Protein 2F1N (pdb70)

Organism: Escherichia coli (NCBI:txid562)

Nearest PDB structures (foldseek):
  2f1n-assembly1_A  TM=1.004E+00  e=2.701E-59  Escherichia coli
  2f2f-assembly2_E  TM=9.296E-01  e=7.571E-32  Aggregatibacter actinomycetemcomitans
  1sr4-assembly1_B  TM=9.151E-01  e=5.256E-32  [Haemophilus] ducreyi
  6vx4-assembly1_F  TM=8.629E-01  e=9.099E-25  Salmonella enterica subsp. enterica serovar Typhi str. CT18
  5wn5-assembly2_A  TM=5.291E-01  e=5.812E-07  Homo sapiens

CATH classification: 3.60.10.10

InterPro domains:
  IPR003539 Cytolethal distending toxin B [NF011787] (2-268)
  IPR003539 Cytolethal distending toxin B [PIRSF018539] (1-268)
  IPR003539 Cytolethal distending toxin B [PR01388] (20-41)
  IPR003539 Cytolethal distending toxin B [PR01388] (61-81)
  IPR003539 Cytolethal distending toxin B [PR01388] (95-113)
  IPR003539 Cytolethal distending toxin B [PR01388] (138-157)
  IPR003539 Cytolethal distending toxin B [PR01388] (186-201)
  IPR003539 Cytolethal distending toxin B [PR01388] (248-264)
  IPR003539 Cytolethal distending toxin B [cd09081] (25-268)
  IPR005135 Endonuclease/exonuclease/phosphatase [PF03372] (26-261)
  IPR036691 Endonuclease/exonuclease/phosphatase superfamily [G3DSA:3.60.10.10] (10-269)
  IPR036691 Endonuclease/exonuclease/phosphatase superfamily [SSF56219] (21-265)

Foldseek 3Di:
DQPPQVFKEWEWAQQEWQPDCQCCALPVVLVCQADDNHGFKYKYWLRHHHHPQWAFPPDDADEPPWDWTKTKAANPPPGPLGIKIKIWTQRDPPGSRTIIIMIGSDDFPHWDWADAPDVVAGIWTWGHDPLEIEIEGEWDQDPPTCLQVNLVRVLVVQCPDPDPSSQFRKYKYWYFSNAAPVVSLVPHDPLSNVFKDWAFAPWDFFPVGGGGTGMIIGHNPDHDDHQKHKYFDCPVHDDDRPDRGTMMMMHHD

Structure (mmCIF, N/CA/C/O backbone):
data_2F1N
#
_entry.id   2F1N
#
_cell.length_a   39.884
_cell.length_b   47.539
_cell.length_c   114.888
_cell.angle_alpha   90.00
_cell.angle_beta   90.00
_cell.angle_gamma   90.00
#
_symmetry.space_group_name_H-M   'P 21 21 21'
#
loop_
_entity.id
_entity.type
_entity.pdbx_description
1 polymer 'Cytolethal distending toxin subunit B'
2 water water
#
loop_
_atom_site.group_PDB
_atom_site.id
_atom_site.type_symbol
_atom_site.label_atom_id
_atom_site.label_alt_id
_atom_site.label_comp_id
_atom_site.label_asym_id
_atom_site.label_entity_id
_atom_site.label_seq_id
_atom_site.pdbx_PDB_ins_code
_atom_site.Cartn_x
_atom_site.Cartn_y
_atom_site.Cartn_z
_atom_site.occupancy
_atom_site.B_iso_or_equiv
_atom_site.auth_seq_id
_atom_site.auth_comp_id
_atom_site.auth_asym_id
_atom_site.auth_atom_id
_atom_site.pdbx_PDB_model_num
ATOM 1 N N . GLY A 1 10 ? 9.445 30.303 17.755 1.00 55.00 -1 GLY A N 1
ATOM 2 C CA . GLY A 1 10 ? 10.589 29.933 16.866 1.00 55.25 -1 GLY A CA 1
ATOM 3 C C . GLY A 1 10 ? 11.811 29.438 17.625 1.00 55.29 -1 GLY A C 1
ATOM 4 O O . GLY A 1 10 ? 11.874 29.563 18.864 1.00 55.49 -1 GLY A O 1
ATOM 5 N N . THR A 1 11 ? 12.766 28.868 16.873 1.00 54.80 0 THR A N 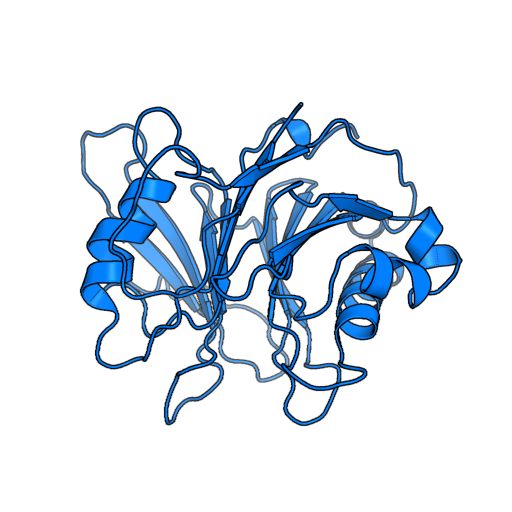1
ATOM 6 C CA . THR A 1 11 ? 14.057 28.376 17.387 1.00 54.05 0 THR A CA 1
ATOM 7 C C . THR A 1 11 ? 13.834 27.395 18.547 1.00 53.03 0 THR A C 1
ATOM 8 O O . THR A 1 11 ? 14.119 27.703 19.715 1.00 53.87 0 THR A O 1
ATOM 12 N N . ASP A 1 12 ? 13.313 26.217 18.222 1.00 50.98 1 ASP A N 1
ATOM 13 C CA . ASP A 1 12 ? 12.675 25.374 19.232 1.00 48.46 1 ASP A CA 1
ATOM 14 C C . ASP A 1 12 ? 13.420 24.084 19.558 1.00 46.09 1 ASP A C 1
ATOM 15 O O . ASP A 1 12 ? 13.820 23.833 20.704 1.00 45.03 1 ASP A O 1
ATOM 20 N N . LEU A 1 13 ? 13.572 23.267 18.520 1.00 43.59 2 LEU A N 1
ATOM 21 C CA . LEU A 1 13 ? 13.989 21.887 18.666 1.00 41.02 2 LEU A CA 1
ATOM 22 C C . LEU A 1 13 ? 15.328 21.744 19.415 1.00 39.90 2 LEU A C 1
ATOM 23 O O . LEU A 1 13 ? 15.556 20.753 20.126 1.00 38.81 2 LEU A O 1
ATOM 28 N N . THR A 1 14 ? 16.174 22.774 19.336 1.00 38.52 3 THR A N 1
ATOM 29 C CA . THR A 1 14 ? 17.493 22.725 19.978 1.00 37.47 3 THR A CA 1
ATOM 30 C C . THR A 1 14 ? 17.507 22.680 21.507 1.00 36.48 3 THR A C 1
ATOM 31 O O . THR A 1 14 ? 18.561 22.496 22.092 1.00 36.54 3 THR A O 1
ATOM 35 N N . ASP A 1 15 ? 16.355 22.851 22.150 1.00 35.64 4 ASP A N 1
ATOM 36 C CA . ASP A 1 15 ? 16.275 22.767 23.610 1.00 34.42 4 ASP A CA 1
ATOM 37 C C . ASP A 1 15 ? 16.255 21.295 24.059 1.00 33.09 4 ASP A C 1
ATOM 38 O O . ASP A 1 15 ? 16.566 20.991 25.222 1.00 32.67 4 ASP A O 1
ATOM 43 N N . PHE A 1 16 ? 15.871 20.412 23.130 1.00 30.65 5 PHE A N 1
ATOM 44 C CA . PHE A 1 16 ? 15.652 18.981 23.411 1.00 27.95 5 PHE A CA 1
ATOM 45 C C . PHE A 1 16 ? 16.823 18.085 22.959 1.00 26.01 5 PHE A C 1
ATOM 46 O O . PHE A 1 16 ? 17.397 18.318 21.894 1.00 25.85 5 PHE A O 1
ATOM 54 N N . ARG A 1 17 ? 17.143 17.052 23.751 1.00 22.31 6 ARG A N 1
ATOM 55 C CA . ARG A 1 17 ? 17.935 15.906 23.268 1.00 19.17 6 ARG A CA 1
ATOM 56 C C . ARG A 1 17 ? 16.902 14.825 22.984 1.00 16.29 6 ARG A C 1
ATOM 57 O O . ARG A 1 17 ? 16.110 14.496 23.856 1.00 13.96 6 ARG A O 1
ATOM 65 N N . VAL A 1 18 ? 16.882 14.323 21.751 1.00 13.57 7 VAL A N 1
ATOM 66 C CA . VAL A 1 18 ? 15.920 13.285 21.400 1.00 13.64 7 VAL A CA 1
ATOM 67 C C . VAL A 1 18 ? 16.686 12.117 20.783 1.00 13.58 7 VAL A C 1
ATOM 68 O O . VAL A 1 18 ? 17.888 12.206 20.492 1.00 13.77 7 VAL A O 1
ATOM 72 N N . ALA A 1 19 ? 16.008 10.992 20.612 1.00 13.12 8 ALA A N 1
ATOM 73 C CA . ALA A 1 19 ? 16.657 9.835 19.968 1.00 11.63 8 ALA A CA 1
ATOM 74 C C . ALA A 1 19 ? 15.622 8.883 19.402 1.00 11.17 8 ALA A C 1
ATOM 75 O O . ALA A 1 19 ? 14.423 9.023 19.637 1.00 11.22 8 ALA A O 1
ATOM 77 N N . THR A 1 20 ? 16.084 7.946 18.578 1.00 11.95 9 THR A N 1
ATOM 78 C CA . THR A 1 20 ? 15.204 6.941 18.027 1.00 11.13 9 THR A CA 1
ATOM 79 C C . THR A 1 20 ? 15.911 5.578 18.111 1.00 11.12 9 THR A C 1
ATOM 80 O O . THR A 1 20 ? 17.148 5.511 17.947 1.00 11.87 9 THR A O 1
ATOM 84 N N . TRP A 1 21 ? 15.152 4.530 18.438 1.00 10.40 10 TRP A N 1
ATOM 85 C CA . TRP A 1 21 ? 15.716 3.199 18.468 1.00 10.35 10 TRP A CA 1
ATOM 86 C C . TRP A 1 21 ? 14.710 2.128 18.031 1.00 11.25 10 TRP A C 1
ATOM 87 O O . TRP A 1 21 ? 13.601 2.048 18.561 1.00 10.39 10 TRP A O 1
ATOM 98 N N . ASN A 1 22 ? 15.086 1.312 17.044 1.00 10.33 11 ASN A N 1
ATOM 99 C CA . ASN A 1 22 ? 14.275 0.164 16.699 1.00 11.61 11 ASN A CA 1
ATOM 100 C C . ASN A 1 22 ? 14.854 -0.979 17.533 1.00 12.06 11 ASN A C 1
ATOM 101 O O . ASN A 1 22 ? 15.996 -1.413 17.316 1.00 12.39 11 ASN A O 1
ATOM 106 N N . LEU A 1 23 ? 14.106 -1.410 18.532 1.00 12.57 12 LEU A N 1
ATOM 107 C CA . LEU A 1 23 ? 14.686 -2.351 19.472 1.00 14.16 12 LEU A CA 1
ATOM 108 C C . LEU A 1 23 ? 14.416 -3.796 19.093 1.00 13.74 12 LEU A C 1
ATOM 109 O O . LEU A 1 23 ? 14.882 -4.702 19.815 1.00 14.15 12 LEU A O 1
ATOM 114 N N . GLN A 1 24 ? 13.743 -4.009 17.957 1.00 14.00 13 GLN A N 1
ATOM 115 C CA . GLN A 1 24 ? 13.544 -5.355 17.404 1.00 14.59 13 GLN A CA 1
ATOM 116 C C . GLN A 1 24 ? 12.992 -6.277 18.478 1.00 16.43 13 GLN A C 1
ATOM 117 O O . GLN A 1 24 ? 13.505 -7.399 18.688 1.00 16.67 13 GLN A O 1
ATOM 123 N N . GLY A 1 25 ? 11.920 -5.795 19.119 1.00 15.42 14 GLY A N 1
ATOM 124 C CA . GLY A 1 25 ? 11.339 -6.428 20.273 1.00 18.73 14 GLY A CA 1
ATOM 125 C C . GLY A 1 25 ? 10.122 -7.213 19.828 1.00 20.37 14 GLY A C 1
ATOM 126 O O . GLY A 1 25 ? 9.585 -7.014 18.733 1.00 20.69 14 GLY A O 1
ATOM 127 N N . ALA A 1 26 ? 9.660 -8.063 20.737 1.00 21.63 15 ALA A N 1
ATOM 128 C CA . ALA A 1 26 ? 8.491 -8.898 20.516 1.00 22.76 15 ALA A CA 1
ATOM 129 C C . ALA A 1 26 ? 7.719 -8.786 21.809 1.00 23.29 15 ALA A C 1
ATOM 130 O O . ALA A 1 26 ? 8.333 -8.676 22.879 1.00 22.97 15 ALA A O 1
ATOM 132 N N . SER A 1 27 ? 6.396 -8.823 21.717 1.00 24.78 16 SER A N 1
ATOM 133 C CA . SER A 1 27 ? 5.553 -8.547 22.897 1.00 25.88 16 SER A CA 1
ATOM 134 C C . SER A 1 27 ? 5.821 -9.451 24.106 1.00 25.60 16 SER A C 1
ATOM 135 O O . SER A 1 27 ? 5.698 -9.032 25.244 1.00 25.31 16 SER A O 1
ATOM 138 N N . ALA A 1 28 ? 6.229 -10.690 23.866 1.00 24.38 17 ALA A N 1
ATOM 139 C CA . ALA A 1 28 ? 6.482 -11.601 24.968 1.00 25.17 17 ALA A CA 1
ATOM 140 C C . ALA A 1 28 ? 7.833 -11.481 25.700 1.00 25.09 17 ALA A C 1
ATOM 141 O O . ALA A 1 28 ? 8.006 -11.974 26.826 1.00 25.65 17 ALA A O 1
ATOM 143 N N . THR A 1 29 ? 8.790 -10.769 25.130 1.00 24.92 18 THR A N 1
ATOM 144 C CA . THR A 1 29 ? 10.126 -10.830 25.733 1.00 24.15 18 THR A CA 1
ATOM 145 C C . THR A 1 29 ? 10.913 -9.518 25.801 1.00 23.41 18 THR A C 1
ATOM 146 O O . THR A 1 29 ? 12.164 -9.538 25.809 1.00 22.95 18 THR A O 1
ATOM 150 N N . THR A 1 30 ? 10.207 -8.396 25.886 1.00 20.93 19 THR A N 1
ATOM 151 C CA . THR A 1 30 ? 10.896 -7.082 25.866 1.00 20.92 19 THR A CA 1
ATOM 152 C C . THR A 1 30 ? 11.274 -6.518 27.225 1.00 20.84 19 THR A C 1
ATOM 153 O O . THR A 1 30 ? 11.670 -5.350 27.268 1.00 18.51 19 THR A O 1
ATOM 157 N N . GLU A 1 31 ? 11.125 -7.272 28.331 1.00 20.59 20 GLU A N 1
ATOM 158 C CA . GLU A 1 31 ? 11.342 -6.667 29.642 1.00 21.72 20 GLU A CA 1
ATOM 159 C C . GLU A 1 31 ? 12.746 -6.070 29.824 1.00 20.89 20 GLU A C 1
ATOM 160 O O . GLU A 1 31 ? 12.872 -4.951 30.341 1.00 20.80 20 GLU A O 1
ATOM 166 N N . SER A 1 32 ? 13.790 -6.783 29.405 1.00 19.89 21 SER A N 1
ATOM 167 C CA . SER A 1 32 ? 15.150 -6.249 29.561 1.00 19.49 21 SER A CA 1
ATOM 168 C C . SER A 1 32 ? 15.413 -5.053 28.676 1.00 17.09 21 SER A C 1
ATOM 169 O O . SER A 1 32 ? 16.000 -4.078 29.116 1.00 16.73 21 SER A O 1
ATOM 172 N N . LYS A 1 33 ? 14.973 -5.131 27.425 1.00 17.42 22 LYS A N 1
ATOM 173 C CA . LYS A 1 33 ? 15.180 -4.020 26.519 1.00 15.60 22 LYS A CA 1
ATOM 174 C C . LYS A 1 33 ? 14.525 -2.762 27.058 1.00 15.66 22 LYS A C 1
ATOM 175 O O . LYS A 1 33 ? 15.107 -1.687 26.908 1.00 14.91 22 LYS A O 1
ATOM 181 N N . TRP A 1 34 ? 13.347 -2.887 27.682 1.00 13.85 23 TRP A N 1
ATOM 182 C CA . TRP A 1 34 ? 12.760 -1.712 28.348 1.00 14.38 23 TRP A CA 1
ATOM 183 C C . TRP A 1 34 ? 13.405 -1.382 29.690 1.00 14.12 23 TRP A C 1
ATOM 184 O O . TRP A 1 34 ? 13.883 -0.275 29.874 1.00 13.28 23 TRP A O 1
ATOM 195 N N . ASN A 1 35 ? 13.441 -2.359 30.623 1.00 14.67 24 ASN A N 1
ATOM 196 C CA . ASN A 1 35 ? 13.855 -2.046 32.014 1.00 16.93 24 ASN A CA 1
ATOM 197 C C . ASN A 1 35 ? 15.322 -1.715 32.155 1.00 17.18 24 ASN A C 1
ATOM 198 O O . ASN A 1 35 ? 15.690 -0.958 33.060 1.00 17.57 24 ASN A O 1
ATOM 203 N N . ILE A 1 36 ? 16.138 -2.251 31.244 1.00 16.32 25 ILE A N 1
ATOM 204 C CA . ILE A 1 36 ? 17.557 -1.880 31.203 1.00 18.11 25 ILE A CA 1
ATOM 205 C C . ILE A 1 36 ? 17.911 -0.871 30.119 1.00 16.46 25 ILE A C 1
ATOM 206 O O . ILE A 1 36 ? 18.333 0.232 30.436 1.00 16.98 25 ILE A O 1
ATOM 211 N N . ASN A 1 37 ? 17.710 -1.221 28.852 1.00 15.41 26 ASN A N 1
ATOM 212 C CA . ASN A 1 37 ? 18.253 -0.417 27.750 1.00 15.52 26 ASN A CA 1
ATOM 213 C C . ASN A 1 37 ? 17.494 0.876 27.503 1.00 14.70 26 ASN A C 1
ATOM 214 O O . ASN A 1 37 ? 18.096 1.930 27.441 1.00 15.55 26 ASN A O 1
ATOM 219 N N . VAL A 1 38 ? 16.169 0.822 27.397 1.00 12.38 27 VAL A N 1
ATOM 220 C CA . VAL A 1 38 ? 15.439 2.100 27.292 1.00 11.58 27 VAL A CA 1
ATOM 221 C C . VAL A 1 38 ? 15.616 2.981 28.535 1.00 12.69 27 VAL A C 1
ATOM 222 O O . VAL A 1 38 ? 15.799 4.206 28.412 1.00 12.00 27 VAL A O 1
ATOM 226 N N . ARG A 1 39 ? 15.590 2.364 29.708 1.00 12.79 28 ARG A N 1
ATOM 227 C CA . ARG A 1 39 ? 15.799 3.094 30.955 1.00 14.83 28 ARG A CA 1
ATOM 228 C C . ARG A 1 39 ? 17.107 3.895 30.953 1.00 15.33 28 ARG A C 1
ATOM 229 O O . ARG A 1 39 ? 17.130 5.057 31.351 1.00 15.93 28 ARG A O 1
ATOM 237 N N . GLN A 1 40 ? 18.181 3.259 30.491 1.00 16.24 29 GLN A N 1
ATOM 238 C CA . GLN A 1 40 ? 19.475 3.941 30.381 1.00 18.21 29 GLN A CA 1
ATOM 239 C C . GLN A 1 40 ? 19.476 5.121 29.420 1.00 17.83 29 GLN A C 1
ATOM 240 O O . GLN A 1 40 ? 20.101 6.147 29.712 1.00 17.73 29 GLN A O 1
ATOM 246 N N . LEU A 1 41 ? 18.768 5.002 28.293 1.00 16.07 30 LEU A N 1
ATOM 247 C CA . LEU A 1 41 ? 18.658 6.124 27.366 1.00 15.92 30 LEU A CA 1
ATOM 248 C C . LEU A 1 41 ? 17.939 7.359 27.911 1.00 16.52 30 LEU A C 1
ATOM 249 O O . LEU A 1 41 ? 18.330 8.495 27.554 1.00 15.87 30 LEU A O 1
ATOM 254 N N . ILE A 1 42 ? 16.915 7.131 28.754 1.00 15.56 31 ILE A N 1
ATOM 255 C CA . ILE A 1 42 ? 16.051 8.202 29.281 1.00 16.18 31 ILE A CA 1
ATOM 256 C C . ILE A 1 42 ? 16.329 8.682 30.718 1.00 17.00 31 ILE A C 1
ATOM 257 O O . ILE A 1 42 ? 15.562 9.502 31.275 1.00 16.80 31 ILE A O 1
ATOM 262 N N . SER A 1 43 ? 17.419 8.204 31.289 1.00 18.09 32 SER A N 1
ATOM 263 C CA . SER A 1 43 ? 17.765 8.614 32.656 1.00 20.09 32 SER A CA 1
ATOM 264 C C . SER A 1 43 ? 19.274 8.778 32.778 1.00 21.13 32 SER A C 1
ATOM 265 O O . SER A 1 43 ? 20.000 8.475 31.833 1.00 20.81 32 SER A O 1
ATOM 268 N N . GLY A 1 44 ? 19.749 9.276 33.920 1.00 22.05 33 GLY A N 1
ATOM 269 C CA . GLY A 1 44 ? 21.183 9.558 34.052 1.00 23.62 33 GLY A CA 1
ATOM 270 C C . GLY A 1 44 ? 21.650 10.910 33.546 1.00 23.71 33 GLY A C 1
ATOM 271 O O . GLY A 1 44 ? 20.857 11.735 33.134 1.00 23.73 33 GLY A O 1
ATOM 272 N N . GLU A 1 45 ? 22.969 11.136 33.576 1.00 23.53 34 GLU A N 1
ATOM 273 C CA . GLU A 1 45 ? 23.552 12.448 33.250 1.00 24.36 34 GLU A CA 1
ATOM 274 C C . GLU A 1 45 ? 23.336 12.998 31.842 1.00 23.70 34 GLU A C 1
ATOM 275 O O . GLU A 1 45 ? 23.336 14.253 31.639 1.00 24.80 34 GLU A O 1
ATOM 281 N N . ASN A 1 46 ? 23.176 12.091 30.877 1.00 22.81 35 ASN A N 1
ATOM 282 C CA . ASN A 1 46 ? 22.953 12.465 29.477 1.00 21.67 35 ASN A CA 1
ATOM 283 C C . ASN A 1 46 ? 21.640 11.899 28.935 1.00 21.11 35 ASN A C 1
ATOM 284 O O . ASN A 1 46 ? 21.567 11.486 27.756 1.00 21.12 35 ASN A O 1
ATOM 289 N N . ALA A 1 47 ? 20.607 11.936 29.771 1.00 20.61 36 ALA A N 1
ATOM 290 C CA . ALA A 1 47 ? 19.281 11.400 29.426 1.00 20.73 36 ALA A CA 1
ATOM 291 C C . ALA A 1 47 ? 18.701 12.106 28.238 1.00 20.65 36 ALA A C 1
ATOM 292 O O . ALA A 1 47 ? 18.789 13.335 28.142 1.00 20.75 36 ALA A O 1
ATOM 294 N N . VAL A 1 48 ? 18.083 11.355 27.333 1.00 18.86 37 VAL A N 1
ATOM 295 C CA . VAL A 1 48 ? 17.289 12.055 26.314 1.00 17.50 37 VAL A CA 1
ATOM 296 C C . VAL A 1 48 ? 15.904 12.418 26.856 1.00 17.49 37 VAL A C 1
ATOM 297 O O . VAL A 1 48 ? 15.397 11.718 27.724 1.00 17.15 37 VAL A O 1
ATOM 301 N N . ASP A 1 49 ? 15.340 13.518 26.349 1.00 14.54 38 ASP A N 1
ATOM 302 C CA . ASP A 1 49 ? 13.999 14.005 26.723 1.00 15.23 38 ASP A CA 1
ATOM 303 C C . ASP A 1 49 ? 12.890 13.214 26.028 1.00 14.81 38 ASP A C 1
ATOM 304 O O . ASP A 1 49 ? 11.847 12.951 26.633 1.00 14.95 38 ASP A O 1
ATOM 309 N N . ILE A 1 50 ? 13.121 12.861 24.763 1.00 12.76 39 ILE A N 1
ATOM 310 C CA . ILE A 1 50 ? 12.115 12.133 23.989 1.00 13.46 39 ILE A CA 1
ATOM 311 C C . ILE A 1 50 ? 12.834 10.992 23.295 1.00 12.16 39 ILE A C 1
ATOM 312 O O . ILE A 1 50 ? 13.867 11.199 22.663 1.00 12.54 39 ILE A O 1
ATOM 317 N N . LEU A 1 51 ? 12.313 9.778 23.460 1.00 10.28 40 LEU A N 1
ATOM 318 C CA . LEU A 1 51 ? 12.785 8.640 22.705 1.00 10.94 40 LEU A CA 1
ATOM 319 C C . LEU A 1 51 ? 11.637 8.058 21.836 1.00 10.14 40 LEU A C 1
ATOM 320 O O . LEU A 1 51 ? 10.571 7.678 22.348 1.00 9.79 40 LEU A O 1
ATOM 325 N N . ALA A 1 52 ? 11.912 7.928 20.528 1.00 10.92 41 ALA A N 1
ATOM 326 C CA . ALA A 1 52 ? 11.002 7.262 19.621 1.00 9.88 41 ALA A CA 1
ATOM 327 C C . ALA A 1 52 ? 11.458 5.813 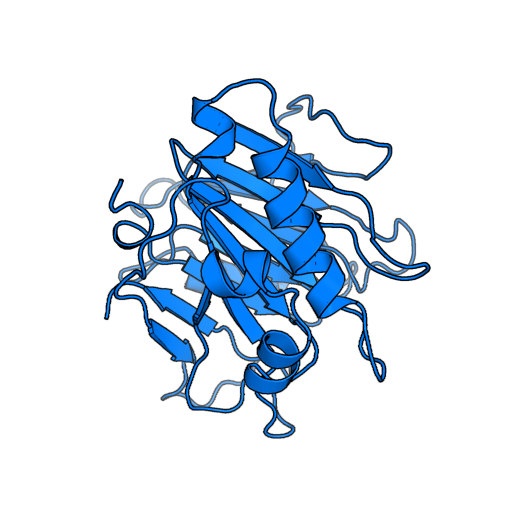19.529 1.00 9.96 41 ALA A C 1
ATOM 328 O O . ALA A 1 52 ? 12.657 5.527 19.358 1.00 11.20 41 ALA A O 1
ATOM 330 N N . VAL A 1 53 ? 10.503 4.915 19.622 1.00 9.24 42 VAL A N 1
ATOM 331 C CA . VAL A 1 53 ? 10.811 3.464 19.596 1.00 9.86 42 VAL A CA 1
ATOM 332 C C . VAL A 1 53 ? 10.012 2.769 18.485 1.00 10.07 42 VAL A C 1
ATOM 333 O O . VAL A 1 53 ? 8.789 3.057 18.288 1.00 11.28 42 VAL A O 1
ATOM 337 N N . GLN A 1 54 ? 10.694 1.849 17.761 1.00 8.83 43 GLN A N 1
ATOM 338 C CA . GLN A 1 54 ? 10.026 0.977 16.786 1.00 8.40 43 GLN A CA 1
ATOM 339 C C . GLN A 1 54 ? 10.253 -0.508 17.179 1.00 8.80 43 GLN A C 1
ATOM 340 O O . GLN A 1 54 ? 11.154 -0.786 17.970 1.00 10.53 43 GLN A O 1
ATOM 346 N N . GLU A 1 55 ? 9.394 -1.393 16.671 1.00 10.09 44 GLU A N 1
ATOM 347 C CA . GLU A 1 55 ? 9.362 -2.827 17.101 1.00 10.00 44 GLU A CA 1
ATOM 348 C C . GLU A 1 55 ? 9.425 -2.876 18.629 1.00 11.98 44 GLU A C 1
ATOM 349 O O . GLU A 1 55 ? 10.260 -3.576 19.226 1.00 13.07 44 GLU A O 1
ATOM 355 N N . ALA A 1 56 ? 8.493 -2.156 19.260 1.00 11.74 45 ALA A N 1
ATOM 356 C CA . ALA A 1 56 ? 8.619 -1.838 20.685 1.00 11.93 45 ALA A CA 1
ATOM 357 C C . ALA A 1 56 ? 8.218 -3.003 21.610 1.00 12.69 45 ALA A C 1
ATOM 358 O O . ALA A 1 56 ? 8.480 -2.948 22.821 1.00 12.48 45 ALA A O 1
ATOM 360 N N . GLY A 1 57 ? 7.626 -4.070 21.066 1.00 12.41 46 GLY A N 1
ATOM 361 C CA . GLY A 1 57 ? 7.235 -5.150 21.980 1.00 13.88 46 GLY A CA 1
ATOM 362 C C . GLY A 1 57 ? 6.056 -4.717 22.860 1.00 13.15 46 GLY A C 1
ATOM 363 O O . GLY A 1 57 ? 5.038 -4.250 22.363 1.00 14.99 46 GLY A O 1
ATOM 364 N N . SER A 1 58 ? 6.213 -4.900 24.150 1.00 14.31 47 SER A N 1
ATOM 365 C CA . SER A 1 58 ? 5.212 -4.579 25.149 1.00 15.40 47 SER A CA 1
ATOM 366 C C . SER A 1 58 ? 5.900 -3.565 26.063 1.00 16.02 47 SER A C 1
ATOM 367 O O . SER A 1 58 ? 7.122 -3.624 26.250 1.00 16.63 47 SER A O 1
ATOM 370 N N . PRO A 1 59 ? 5.147 -2.636 26.637 1.00 17.36 48 PRO A N 1
ATOM 371 C CA . PRO A 1 59 ? 5.756 -1.666 27.564 1.00 17.85 48 PRO A CA 1
ATOM 372 C C . PRO A 1 59 ? 6.226 -2.361 28.860 1.00 17.00 48 PRO A C 1
ATOM 373 O O . PRO A 1 59 ? 5.846 -3.538 29.091 1.00 18.26 48 PRO A O 1
ATOM 377 N N . PRO A 1 60 ? 7.003 -1.661 29.681 1.00 16.30 49 PRO A N 1
ATOM 378 C CA . PRO A 1 60 ? 7.498 -2.205 30.945 1.00 16.13 49 PRO A CA 1
ATOM 379 C C . PRO A 1 60 ? 6.293 -2.663 31.766 1.00 15.73 49 PRO A C 1
ATOM 380 O O . PRO A 1 60 ? 5.270 -1.973 31.793 1.00 15.36 49 PRO A O 1
ATOM 384 N N . SER A 1 61 ? 6.421 -3.831 32.412 1.00 16.78 50 SER A N 1
ATOM 385 C CA . SER A 1 61 ? 5.348 -4.363 33.242 1.00 17.55 50 SER A CA 1
ATOM 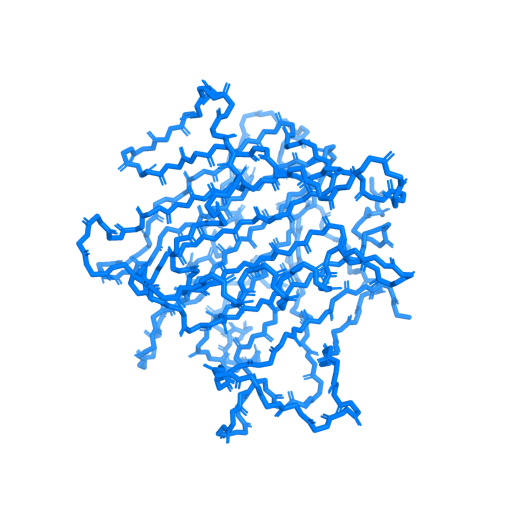386 C C . SER A 1 61 ? 4.931 -3.461 34.385 1.00 17.17 50 SER A C 1
ATOM 387 O O . SER A 1 61 ? 3.800 -3.567 34.851 1.00 16.82 50 SER A O 1
ATOM 390 N N . THR A 1 62 ? 5.807 -2.568 34.825 1.00 16.08 51 THR A N 1
ATOM 391 C CA . THR A 1 62 ? 5.396 -1.659 35.911 1.00 16.64 51 THR A CA 1
ATOM 392 C C . THR A 1 62 ? 4.829 -0.319 35.439 1.00 15.12 51 THR A C 1
ATOM 393 O O . THR A 1 62 ? 4.436 0.477 36.269 1.00 15.02 51 THR A O 1
ATOM 397 N N . ALA A 1 63 ? 4.797 -0.062 34.137 1.00 14.07 52 ALA A N 1
ATOM 398 C CA . ALA A 1 63 ? 4.198 1.183 33.642 1.00 12.98 52 ALA A CA 1
ATOM 399 C C . ALA A 1 63 ? 2.688 1.052 33.612 1.00 13.54 52 ALA A C 1
ATOM 400 O O . ALA A 1 63 ? 2.148 -0.019 33.237 1.00 14.03 52 ALA A O 1
ATOM 402 N N . VAL A 1 64 ? 1.985 2.093 34.061 1.00 11.94 53 VAL A N 1
ATOM 403 C CA . VAL A 1 64 ? 0.536 1.970 34.330 1.00 12.34 53 VAL A CA 1
ATOM 404 C C . VAL A 1 64 ? -0.269 2.959 33.501 1.00 11.88 53 VAL A C 1
ATOM 405 O O . VAL A 1 64 ? 0.012 4.149 33.541 1.00 12.27 53 VAL A O 1
ATOM 409 N N . ASP A 1 65 ? -1.274 2.482 32.754 1.00 11.95 54 ASP A N 1
ATOM 410 C CA . ASP A 1 65 ? -2.158 3.356 31.955 1.00 13.48 54 ASP A CA 1
ATOM 411 C C . ASP A 1 65 ? -2.772 4.434 32.840 1.00 14.23 54 ASP A C 1
ATOM 412 O O . ASP A 1 65 ? -3.303 4.133 33.920 1.00 14.33 54 ASP A O 1
ATOM 417 N N . THR A 1 66 ? -2.752 5.677 32.374 1.00 12.43 55 THR A N 1
ATOM 418 C CA . THR A 1 66 ? -3.343 6.760 33.147 1.00 13.11 55 THR A CA 1
ATOM 419 C C . THR A 1 66 ? -4.841 6.873 32.948 1.00 14.48 55 THR A C 1
ATOM 420 O O . THR A 1 66 ? -5.498 7.584 33.721 1.00 16.66 55 THR A O 1
ATOM 424 N N . GLY A 1 67 ? -5.344 6.266 31.879 1.00 15.17 56 GLY A N 1
ATOM 425 C CA . GLY A 1 67 ? -6.747 6.323 31.486 1.00 15.81 56 GLY A CA 1
ATOM 426 C C . GLY A 1 67 ? -7.013 7.551 30.608 1.00 15.70 56 GLY A C 1
ATOM 427 O O . GLY A 1 67 ? -8.172 7.827 30.267 1.00 14.93 56 GLY A O 1
ATOM 428 N N . ARG A 1 68 ? -5.951 8.244 30.187 1.00 14.78 57 ARG A N 1
ATOM 429 C CA . ARG A 1 68 ? -6.140 9.427 29.325 1.00 15.19 57 ARG A CA 1
ATOM 430 C C . ARG A 1 68 ? -6.953 9.057 28.068 1.00 16.58 57 ARG A C 1
ATOM 431 O O . ARG A 1 68 ? -6.702 8.005 27.404 1.00 15.94 57 ARG A O 1
ATOM 439 N N . VAL A 1 69 ? -7.945 9.895 27.746 1.00 16.96 58 VAL A N 1
ATOM 440 C CA . VAL A 1 69 ? -8.751 9.664 26.522 1.00 18.83 58 VAL A CA 1
ATOM 441 C C . VAL A 1 69 ? -8.067 10.306 25.317 1.00 18.07 58 VAL A C 1
ATOM 442 O O . VAL A 1 69 ? -7.862 11.526 25.275 1.00 19.90 58 VAL A O 1
ATOM 446 N N . ILE A 1 70 ? -7.644 9.485 24.369 1.00 17.81 59 ILE A N 1
ATOM 447 C CA . ILE A 1 70 ? -6.855 9.957 23.237 1.00 16.30 59 ILE A CA 1
ATOM 448 C C . ILE A 1 70 ? -7.642 9.758 21.953 1.00 16.40 59 ILE A C 1
ATOM 449 O O . ILE A 1 70 ? -7.963 8.595 21.583 1.00 14.20 59 ILE A O 1
ATOM 454 N N . PRO A 1 71 ? -7.947 10.842 21.243 1.00 16.14 60 PRO A N 1
ATOM 455 C CA . PRO A 1 71 ? -8.701 10.684 19.986 1.00 16.89 60 PRO A CA 1
ATOM 456 C C . PRO A 1 71 ? -7.851 9.913 18.995 1.00 17.26 60 PRO A C 1
ATOM 457 O O . PRO A 1 71 ? -6.635 10.140 18.891 1.00 16.10 60 PRO A O 1
ATOM 461 N N . SER A 1 72 ? -8.466 8.962 18.292 1.00 16.46 61 SER A N 1
ATOM 462 C CA . SER A 1 72 ? -7.722 8.113 17.381 1.00 16.95 61 SER A CA 1
ATOM 463 C C . SER A 1 72 ? -8.652 7.540 16.317 1.00 18.01 61 SER A C 1
ATOM 464 O O . SER A 1 72 ? -9.770 7.151 16.676 1.00 18.44 61 SER A O 1
ATOM 467 N N . PRO A 1 73 ? -8.198 7.460 15.059 1.00 18.52 62 PRO A N 1
ATOM 468 C CA . PRO A 1 73 ? -9.033 6.896 13.970 1.00 19.11 62 PRO A CA 1
ATOM 469 C C . PRO A 1 73 ? -8.948 5.372 13.977 1.00 19.40 62 PRO A C 1
ATOM 470 O O . PRO A 1 73 ? -8.479 4.751 13.011 1.00 19.87 62 PRO A O 1
ATOM 474 N N . GLY A 1 74 ? -9.362 4.773 15.097 1.00 19.54 63 GLY A N 1
ATOM 475 C CA . GLY A 1 74 ? -9.318 3.331 15.289 1.00 20.06 63 GLY A CA 1
ATOM 476 C C . GLY A 1 74 ? -7.904 2.754 15.403 1.00 21.51 63 GLY A C 1
ATOM 477 O O . GLY A 1 74 ? -7.702 1.562 15.156 1.00 22.28 63 GLY A O 1
ATOM 478 N N . ILE A 1 75 ? -6.931 3.563 15.822 1.00 19.60 64 ILE A N 1
ATOM 479 C CA . ILE A 1 75 ? -5.606 3.009 16.074 1.00 19.43 64 ILE A CA 1
ATOM 480 C C . ILE A 1 75 ? -5.303 2.965 17.570 1.00 18.59 64 ILE A C 1
ATOM 481 O O . ILE A 1 75 ? -5.352 4.027 18.202 1.00 16.93 64 ILE A O 1
ATOM 486 N N . PRO A 1 76 ? -5.009 1.777 18.113 1.00 18.40 65 PRO A N 1
ATOM 487 C CA . PRO A 1 76 ? -4.688 1.609 19.531 1.00 19.11 65 PRO A CA 1
ATOM 488 C C . PRO A 1 76 ? -3.579 2.542 19.979 1.00 17.66 65 PRO A C 1
ATOM 489 O O . PRO A 1 76 ? -2.504 2.556 19.380 1.00 18.08 65 PRO A O 1
ATOM 493 N N . VAL A 1 77 ? -3.852 3.334 21.007 1.00 15.75 66 VAL A N 1
ATOM 494 C CA . VAL A 1 77 ? -2.826 4.161 21.618 1.00 14.41 66 VAL A CA 1
ATOM 495 C C . VAL A 1 77 ? -3.168 4.388 23.098 1.00 12.83 66 VAL A C 1
ATOM 496 O O . VAL A 1 77 ? -4.315 4.661 23.439 1.00 12.84 66 VAL A O 1
ATOM 500 N N . ARG A 1 78 ? -2.165 4.276 23.973 1.00 11.26 67 ARG A N 1
ATOM 501 C CA . ARG A 1 78 ? -2.373 4.427 25.417 1.00 11.20 67 ARG A CA 1
ATOM 502 C C . ARG A 1 78 ? -1.282 5.282 25.993 1.00 11.22 67 ARG A C 1
ATOM 503 O O . ARG A 1 78 ? -0.128 5.169 25.591 1.00 11.74 67 ARG A O 1
ATOM 511 N N . GLU A 1 79 ? -1.626 6.114 26.982 1.00 10.37 68 GLU A N 1
ATOM 512 C CA . GLU A 1 79 ? -0.621 6.838 27.765 1.00 10.05 68 GLU A CA 1
ATOM 513 C C . GLU A 1 79 ? -0.377 6.065 29.043 1.00 10.14 68 GLU A C 1
ATOM 514 O O . GLU A 1 79 ? -1.331 5.741 29.749 1.00 9.91 68 GLU A O 1
ATOM 520 N N . LEU A 1 80 ? 0.902 5.788 29.342 1.00 9.96 69 LEU A N 1
ATOM 521 C CA . LEU A 1 80 ? 1.296 5.116 30.578 1.00 12.02 69 LEU A CA 1
ATOM 522 C C . LEU A 1 80 ? 2.268 5.969 31.389 1.00 11.94 69 LEU A C 1
ATOM 523 O O . LEU A 1 80 ? 3.075 6.703 30.812 1.00 13.31 69 LEU A O 1
ATOM 528 N N . ILE A 1 81 ? 2.179 5.905 32.722 1.00 11.76 70 ILE A N 1
ATOM 529 C CA . ILE A 1 81 ? 3.192 6.512 33.535 1.00 12.85 70 ILE A CA 1
ATOM 530 C C . ILE A 1 81 ? 4.129 5.434 34.034 1.00 13.12 70 ILE A C 1
ATOM 531 O O . ILE A 1 81 ? 3.695 4.368 34.496 1.00 13.10 70 ILE A O 1
ATOM 536 N N . TRP A 1 82 ? 5.423 5.734 33.955 1.00 11.02 71 TRP A N 1
ATOM 537 C CA . TRP A 1 82 ? 6.454 4.755 34.323 1.00 13.52 71 TRP A CA 1
ATOM 538 C C . TRP A 1 82 ? 7.296 5.387 35.405 1.00 13.78 71 TRP A C 1
ATOM 539 O O . TRP A 1 82 ? 8.068 6.341 35.177 1.00 12.65 71 TRP A O 1
ATOM 550 N N . ASN A 1 83 ? 7.126 4.857 36.628 1.00 15.37 72 ASN A N 1
ATOM 551 C CA . ASN A 1 83 ? 7.844 5.413 37.787 1.00 17.32 72 ASN A CA 1
ATOM 552 C C . ASN A 1 83 ? 9.231 4.809 37.804 1.00 18.51 72 ASN A C 1
ATOM 553 O O . ASN A 1 83 ? 9.355 3.591 37.807 1.00 18.67 72 ASN A O 1
ATOM 558 N N . LEU A 1 84 ? 10.271 5.639 37.782 1.00 18.97 73 LEU A N 1
ATOM 559 C CA . LEU A 1 84 ? 11.635 5.133 37.578 1.00 23.02 73 LEU A CA 1
ATOM 560 C C . LEU A 1 84 ? 12.437 5.096 38.876 1.00 27.01 73 LEU A C 1
ATOM 561 O O . LEU A 1 84 ? 13.454 4.403 38.962 1.00 27.40 73 LEU A O 1
ATOM 566 N N . SER A 1 85 ? 12.004 5.884 39.859 1.00 30.99 74 SER A N 1
ATOM 567 C CA . SER A 1 85 ? 12.725 6.052 41.141 1.00 36.07 74 SER A CA 1
ATOM 568 C C . SER A 1 85 ? 12.029 7.142 41.926 1.00 38.16 74 SER A C 1
ATOM 569 O O . SER A 1 85 ? 11.256 7.899 41.360 1.00 38.41 74 SER A O 1
ATOM 572 N N . THR A 1 86 ? 12.276 7.203 43.238 1.00 41.75 75 THR A N 1
ATOM 573 C CA . THR A 1 86 ? 11.793 8.336 44.041 1.00 45.06 75 THR A CA 1
ATOM 574 C C . THR A 1 86 ? 12.947 9.186 44.592 1.00 46.54 75 THR A C 1
ATOM 575 O O . THR A 1 86 ? 12.829 9.801 45.662 1.00 47.06 75 THR A O 1
ATOM 579 N N . ASN A 1 87 ? 14.052 9.212 43.845 1.00 47.80 76 ASN A N 1
ATOM 580 C CA . ASN A 1 87 ? 15.224 10.023 44.164 1.00 49.36 76 ASN A CA 1
ATOM 581 C C . ASN A 1 87 ? 15.776 10.596 42.870 1.00 49.44 76 ASN A C 1
ATOM 582 O O . ASN A 1 87 ? 15.620 11.792 42.596 1.00 49.67 76 ASN A O 1
ATOM 587 N N . SER A 1 88 ? 16.401 9.715 42.079 1.00 49.39 77 SER A N 1
ATOM 588 C CA . SER A 1 88 ? 17.033 10.060 40.809 1.00 48.87 77 SER A CA 1
ATOM 589 C C . SER A 1 88 ? 16.211 11.102 40.061 1.00 47.90 77 SER A C 1
ATOM 590 O O . SER A 1 88 ? 15.046 10.847 39.722 1.00 47.32 77 SER A O 1
ATOM 593 N N . ARG A 1 89 ? 16.848 12.251 39.809 1.00 46.37 78 ARG A N 1
ATOM 594 C CA . ARG A 1 89 ? 16.244 13.446 39.203 1.00 44.75 78 ARG A CA 1
ATOM 595 C C . ARG A 1 89 ? 15.098 13.183 38.225 1.00 42.94 78 ARG A C 1
ATOM 596 O O . ARG A 1 89 ? 14.018 13.768 38.386 1.00 44.10 78 ARG A O 1
ATOM 598 N N . PRO A 1 90 ? 15.303 12.311 37.225 1.00 40.34 79 PRO A N 1
ATOM 599 C CA . PRO A 1 90 ? 14.204 11.948 36.320 1.00 36.82 79 PRO A CA 1
ATOM 600 C C . PRO A 1 90 ? 13.324 10.867 36.993 1.00 33.69 79 PRO A C 1
ATOM 601 O O . PRO A 1 90 ? 13.574 9.686 36.813 1.00 32.45 79 PRO A O 1
ATOM 605 N N . GLN A 1 91 ? 12.324 11.288 37.777 1.00 30.62 80 GLN A N 1
ATOM 606 C CA . GLN A 1 91 ? 11.614 10.374 38.688 1.00 27.31 80 GLN A CA 1
ATOM 607 C C . GLN A 1 91 ? 10.531 9.543 37.965 1.00 24.90 80 GLN A C 1
ATOM 608 O O . GLN A 1 91 ? 10.298 8.377 38.276 1.00 22.68 80 GLN A O 1
ATOM 614 N N . GLN A 1 92 ? 9.850 10.141 37.006 1.00 21.99 81 GLN A N 1
ATOM 615 C CA . GLN A 1 92 ? 8.878 9.367 36.219 1.00 21.61 81 GLN A CA 1
ATOM 616 C C . GLN A 1 92 ? 8.906 9.801 34.766 1.00 19.45 81 GLN A C 1
ATOM 617 O O . GLN A 1 92 ? 9.245 10.951 34.444 1.00 18.61 81 GLN A O 1
ATOM 623 N N . VAL A 1 93 ? 8.487 8.907 33.884 1.00 17.03 82 VAL A N 1
ATOM 624 C CA . VAL A 1 93 ? 8.388 9.298 32.480 1.00 13.95 82 VAL A CA 1
ATOM 625 C C . VAL A 1 93 ? 7.022 8.855 31.956 1.00 13.47 82 VAL A C 1
ATOM 626 O O . VAL A 1 93 ? 6.378 7.972 32.557 1.00 13.32 82 VAL A O 1
ATOM 630 N N . TYR A 1 94 ? 6.617 9.429 30.836 1.00 10.94 83 TYR A N 1
ATOM 631 C CA . TYR A 1 94 ? 5.360 9.090 30.175 1.00 10.51 83 TYR A CA 1
ATOM 632 C C . TYR A 1 94 ? 5.645 8.252 28.940 1.00 10.14 83 TYR A C 1
ATOM 633 O O . TYR A 1 94 ? 6.556 8.541 28.174 1.00 11.72 83 TYR A O 1
ATOM 642 N N . ILE A 1 95 ? 4.880 7.161 28.743 1.00 9.69 84 ILE A N 1
ATOM 643 C CA . ILE A 1 95 ? 5.033 6.351 27.532 1.00 9.36 84 ILE A CA 1
ATOM 644 C C . ILE A 1 95 ? 3.774 6.431 26.714 1.00 9.11 84 ILE A C 1
ATOM 645 O O . ILE A 1 95 ? 2.667 6.271 27.255 1.00 11.39 84 ILE A O 1
ATOM 650 N N . TYR A 1 96 ? 3.898 6.652 25.410 1.00 8.46 85 TYR A N 1
ATOM 651 C CA . TYR A 1 96 ? 2.704 6.631 24.537 1.00 8.74 85 TYR A CA 1
ATOM 652 C C . TYR A 1 96 ? 2.926 5.422 23.673 1.00 9.94 85 TYR A C 1
ATOM 653 O O . TYR A 1 96 ? 3.931 5.318 22.917 1.00 10.16 85 TYR A O 1
ATOM 662 N N . PHE A 1 97 ? 2.030 4.456 23.829 1.00 8.93 86 PHE A N 1
ATOM 663 C CA . PHE A 1 97 ? 2.285 3.125 23.257 1.00 9.97 86 PHE A CA 1
ATOM 664 C C . PHE A 1 97 ? 1.191 2.726 22.301 1.00 10.53 86 PHE A C 1
ATOM 665 O O . PHE A 1 97 ? 0.015 2.813 22.666 1.00 10.76 86 PHE A O 1
ATOM 673 N N . SER A 1 98 ? 1.565 2.225 21.118 1.00 11.60 87 SER A N 1
ATOM 674 C CA . SER A 1 98 ? 0.557 1.729 20.172 1.00 13.64 87 SER A CA 1
ATOM 675 C C . SER A 1 98 ? 0.829 0.276 19.864 1.00 14.90 87 SER A C 1
ATOM 676 O O . SER A 1 98 ? 1.828 -0.017 19.227 1.00 13.43 87 SER A O 1
ATOM 679 N N . ALA A 1 99 ? -0.041 -0.603 20.339 1.00 17.67 88 ALA A N 1
ATOM 680 C CA . ALA A 1 99 ? -0.052 -1.985 19.899 1.00 23.05 88 ALA A CA 1
ATOM 681 C C . ALA A 1 99 ? -0.599 -1.973 18.455 1.00 26.31 88 ALA A C 1
ATOM 682 O O . ALA A 1 99 ? -1.778 -1.685 18.206 1.00 28.25 88 ALA A O 1
ATOM 684 N N . VAL A 1 100 ? 0.270 -2.224 17.504 1.00 29.78 89 VAL A N 1
ATOM 685 C CA . VAL A 1 100 ? -0.098 -2.185 16.101 1.00 34.24 89 VAL A CA 1
ATOM 686 C C . VAL A 1 100 ? -0.785 -3.508 15.822 1.00 37.74 89 VAL A C 1
ATOM 687 O O . VAL A 1 100 ? -1.912 -3.534 15.334 1.00 39.17 89 VAL A O 1
ATOM 691 N N . ASP A 1 101 ? -0.107 -4.596 16.169 1.00 40.91 90 ASP A N 1
ATOM 692 C CA . ASP A 1 101 ? -0.755 -5.897 16.152 1.00 44.46 90 ASP A CA 1
ATOM 693 C C . ASP A 1 101 ? -1.190 -6.242 17.562 1.00 45.51 90 ASP A C 1
ATOM 694 O O . ASP A 1 101 ? -0.401 -6.194 18.519 1.00 46.03 90 ASP A O 1
ATOM 699 N N . ALA A 1 102 ? -2.472 -6.560 17.671 1.00 47.34 91 ALA A N 1
ATOM 700 C CA . ALA A 1 102 ? -3.007 -7.187 18.861 1.00 48.38 91 ALA A CA 1
ATOM 701 C C . ALA A 1 102 ? -2.687 -8.695 18.857 1.00 48.78 91 ALA A C 1
ATOM 702 O O . ALA A 1 102 ? -3.168 -9.440 19.723 1.00 48.73 91 ALA A O 1
ATOM 704 N N . LEU A 1 103 ? -1.856 -9.114 17.891 1.00 49.03 92 LEU A N 1
ATOM 705 C CA . LEU A 1 103 ? -1.536 -10.522 17.652 1.00 48.82 92 LEU A CA 1
ATOM 706 C C . LEU A 1 103 ? -0.081 -10.870 18.002 1.00 47.99 92 LEU A C 1
ATOM 707 O O . LEU A 1 103 ? 0.218 -11.112 19.186 1.00 48.58 92 LEU A O 1
ATOM 712 N N . GLY A 1 104 ? 0.806 -10.893 16.992 1.00 46.37 93 GLY A N 1
ATOM 713 C CA . GLY A 1 104 ? 2.234 -11.174 17.184 1.00 43.75 93 GLY A CA 1
ATOM 714 C C . GLY A 1 104 ? 3.083 -10.065 17.827 1.00 41.28 93 GLY A C 1
ATOM 715 O O . GLY A 1 104 ? 4.053 -10.349 18.546 1.00 42.05 93 GLY A O 1
ATOM 716 N N . GLY A 1 105 ? 2.745 -8.807 17.535 1.00 38.65 94 GLY A N 1
ATOM 717 C CA . GLY A 1 105 ? 3.304 -7.657 18.244 1.00 33.57 94 GLY A CA 1
ATOM 718 C C . GLY A 1 105 ? 4.753 -7.301 17.962 1.00 31.15 94 GLY A C 1
ATOM 719 O O . GLY A 1 105 ? 5.443 -6.821 18.841 1.00 30.74 94 GLY A O 1
ATOM 720 N N . ARG A 1 106 ? 5.214 -7.523 16.735 1.00 28.22 95 ARG A N 1
ATOM 721 C CA . ARG A 1 106 ? 6.624 -7.284 16.401 1.00 25.75 95 ARG A CA 1
ATOM 722 C C . ARG A 1 106 ? 6.859 -5.940 15.711 1.00 21.31 95 ARG A C 1
ATOM 723 O O . ARG A 1 106 ? 7.986 -5.618 15.287 1.00 19.79 95 ARG A O 1
ATOM 731 N N . VAL A 1 107 ? 5.795 -5.167 15.552 1.00 18.96 96 VAL A N 1
ATOM 732 C CA . VAL A 1 107 ? 5.930 -3.862 14.891 1.00 16.80 96 VAL A CA 1
ATOM 733 C C . VAL A 1 107 ? 5.216 -2.758 15.702 1.00 15.69 96 VAL A C 1
ATOM 734 O O . VAL A 1 107 ? 4.773 -1.735 15.155 1.00 15.50 96 VAL A O 1
ATOM 738 N N . ASN A 1 108 ? 5.206 -2.923 17.033 1.00 13.25 97 ASN A N 1
ATOM 739 C CA . ASN A 1 108 ? 4.576 -1.878 17.873 1.00 12.70 97 ASN A CA 1
ATOM 740 C C . ASN A 1 108 ? 5.409 -0.610 17.923 1.00 10.56 97 ASN A C 1
ATOM 741 O O . ASN A 1 108 ? 6.595 -0.644 17.722 1.00 11.69 97 ASN A O 1
ATOM 746 N N . LEU A 1 109 ? 4.751 0.510 18.206 1.00 10.57 98 LEU A N 1
ATOM 747 C CA . LEU A 1 109 ? 5.423 1.821 18.262 1.00 11.09 98 LEU A CA 1
ATOM 748 C C . LEU A 1 109 ? 5.290 2.458 19.618 1.00 10.61 98 LEU A C 1
ATOM 749 O O . LEU A 1 109 ? 4.289 2.244 20.318 1.00 10.81 98 LEU A O 1
ATOM 754 N N . ALA A 1 110 ? 6.311 3.240 19.990 1.00 10.22 99 ALA A N 1
ATOM 755 C CA . ALA A 1 110 ? 6.201 4.052 21.230 1.00 9.85 99 ALA A CA 1
ATOM 756 C C . ALA A 1 110 ? 6.969 5.356 21.161 1.00 10.66 99 ALA A C 1
ATOM 757 O O . ALA A 1 110 ? 7.927 5.497 20.399 1.00 9.55 99 ALA A O 1
ATOM 759 N N . LEU A 1 111 ? 6.521 6.288 21.989 1.00 9.97 100 LEU A N 1
ATOM 760 C CA . LEU A 1 111 ? 7.308 7.477 22.352 1.00 11.28 100 LEU A CA 1
ATOM 761 C C . LEU A 1 111 ? 7.397 7.517 23.868 1.00 9.83 100 LEU A C 1
ATOM 762 O O . LEU A 1 111 ? 6.392 7.312 24.581 1.00 11.55 100 LEU A O 1
ATOM 767 N N . VAL A 1 112 ? 8.587 7.811 24.377 1.00 8.89 101 VAL A N 1
ATOM 768 C CA . VAL A 1 112 ? 8.801 7.963 25.804 1.00 10.14 101 VAL A CA 1
ATOM 769 C C . VAL A 1 112 ? 9.238 9.415 26.030 1.00 11.71 101 VAL A C 1
ATOM 770 O O . VAL A 1 112 ? 10.106 9.924 25.285 1.00 12.91 101 VAL A O 1
ATOM 774 N N . SER A 1 113 ? 8.624 10.060 26.998 1.00 12.04 102 SER A N 1
ATOM 775 C CA . SER A 1 113 ? 8.948 11.481 27.234 1.00 13.02 102 SER A CA 1
ATOM 776 C C . SER A 1 113 ? 9.039 11.841 28.693 1.00 11.35 102 SER A C 1
ATOM 777 O O . SER A 1 113 ? 8.252 11.384 29.488 1.00 11.74 102 SER A O 1
ATOM 780 N N . ASN A 1 114 ? 9.976 12.720 29.026 1.00 12.53 103 ASN A N 1
ATOM 781 C CA . ASN A 1 114 ? 10.072 13.148 30.443 1.00 12.74 103 ASN A CA 1
ATOM 782 C C . ASN A 1 114 ? 9.100 14.272 30.820 1.00 14.38 103 ASN A C 1
ATOM 783 O O . ASN A 1 114 ? 9.108 14.739 31.981 1.00 14.58 103 ASN A O 1
ATOM 788 N N . ARG A 1 115 ? 8.254 14.651 29.864 1.00 14.31 104 ARG A N 1
ATOM 789 C CA . ARG A 1 115 ? 7.149 15.573 30.110 1.00 16.99 104 ARG A CA 1
ATOM 790 C C . ARG A 1 115 ? 5.850 14.932 29.600 1.00 14.92 104 ARG A C 1
ATOM 791 O O . ARG A 1 115 ? 5.850 14.326 28.534 1.00 14.11 104 ARG A O 1
ATOM 799 N N . ARG A 1 116 ? 4.753 15.096 30.317 1.00 13.12 105 ARG A N 1
ATOM 800 C CA . ARG A 1 116 ? 3.474 14.700 29.752 1.00 13.14 105 ARG A CA 1
ATOM 801 C C . ARG A 1 116 ? 3.197 15.368 28.420 1.00 13.32 105 ARG A C 1
ATOM 802 O O . ARG A 1 116 ? 3.398 16.599 28.264 1.00 12.68 105 ARG A O 1
ATOM 810 N N . ALA A 1 117 ? 2.665 14.607 27.473 1.00 11.25 106 ALA A N 1
ATOM 811 C CA . ALA A 1 117 ? 2.317 15.189 26.183 1.00 11.02 106 ALA A CA 1
ATOM 812 C C . ALA A 1 117 ? 1.185 16.199 26.368 1.00 11.16 106 ALA A C 1
ATOM 813 O O . ALA A 1 117 ? 0.195 15.910 27.053 1.00 10.49 106 ALA A O 1
ATOM 815 N N . ASP A 1 118 ? 1.320 17.387 25.783 1.00 11.62 107 ASP A N 1
ATOM 816 C CA . ASP A 1 118 ? 0.165 18.308 25.741 1.00 12.55 107 ASP A CA 1
ATOM 817 C C . ASP A 1 118 ? -0.949 17.825 24.840 1.00 12.13 107 ASP A C 1
ATOM 818 O O . ASP A 1 118 ? -2.142 18.097 25.073 1.00 12.44 107 ASP A O 1
ATOM 823 N N . GLU A 1 119 ? -0.553 17.134 23.782 1.00 11.09 108 GLU A N 1
ATOM 824 C CA . GLU A 1 119 ? -1.507 16.637 22.787 1.00 12.53 108 GLU A CA 1
ATOM 825 C C . GLU A 1 119 ? -0.894 15.360 22.194 1.00 11.38 108 GLU A C 1
ATOM 826 O O . GLU A 1 119 ? 0.329 15.217 22.124 1.00 11.37 108 GLU A O 1
ATOM 832 N N . VAL A 1 120 ? -1.761 14.426 21.834 1.00 11.46 109 VAL A N 1
ATOM 833 C CA . VAL A 1 120 ? -1.299 13.200 21.161 1.00 11.38 109 VAL A CA 1
ATOM 834 C C . VAL A 1 120 ? -1.877 13.124 19.758 1.00 10.95 109 VAL A C 1
ATOM 835 O O . VAL A 1 120 ? -3.099 13.300 19.586 1.00 13.06 109 VAL A O 1
ATOM 839 N N . PHE A 1 121 ? -1.018 12.816 18.790 1.00 10.86 110 PHE A N 1
ATOM 840 C CA . PHE A 1 121 ? -1.407 12.681 17.359 1.00 12.65 110 PHE A CA 1
ATOM 841 C C . PHE A 1 121 ? -1.314 11.205 16.907 1.00 13.24 110 PHE A C 1
ATOM 842 O O . PHE A 1 121 ? -0.328 10.541 17.179 1.00 14.36 110 PHE A O 1
ATOM 850 N N . VAL A 1 122 ? -2.344 10.730 16.211 1.00 13.77 111 VAL A N 1
ATOM 851 C CA . VAL A 1 122 ? -2.339 9.399 15.654 1.00 14.37 111 VAL A CA 1
ATOM 852 C C . VAL A 1 122 ? -2.784 9.539 14.206 1.00 15.00 111 VAL A C 1
ATOM 853 O O . VAL A 1 122 ? -3.948 9.889 13.938 1.00 15.24 111 VAL A O 1
ATOM 857 N N . LEU A 1 123 ? -1.860 9.307 13.283 1.00 12.68 112 LEU A N 1
ATOM 858 C CA . LEU A 1 123 ? -2.140 9.415 11.858 1.00 12.96 112 LEU A CA 1
ATOM 859 C C . LEU A 1 123 ? -2.129 8.000 11.218 1.00 13.61 112 LEU A C 1
ATOM 860 O O . LEU A 1 123 ? -1.344 7.118 11.595 1.00 14.54 112 LEU A O 1
ATOM 865 N N . SER A 1 124 ? -3.027 7.809 10.256 1.00 13.91 113 SER A N 1
ATOM 866 C CA . SER A 1 124 ? -3.240 6.509 9.636 1.00 13.95 113 SER A CA 1
ATOM 867 C C . SER A 1 124 ? -2.067 6.095 8.761 1.00 13.27 113 SER A C 1
ATOM 868 O O . SER A 1 124 ? -1.324 6.927 8.238 1.00 12.60 113 SER A O 1
ATOM 871 N N . PRO A 1 125 ? -1.875 4.781 8.611 1.00 13.04 114 PRO A N 1
ATOM 872 C CA . PRO A 1 125 ? -0.867 4.277 7.686 1.00 14.08 114 PRO A CA 1
ATOM 873 C C . PRO A 1 125 ? -1.128 4.829 6.304 1.00 13.64 114 PRO A C 1
ATOM 874 O O . PRO A 1 125 ? -2.295 5.043 5.944 1.00 13.96 114 PRO A O 1
ATOM 878 N N . VAL A 1 126 ? -0.072 5.028 5.553 1.00 14.85 115 VAL A N 1
ATOM 879 C CA . VAL A 1 126 ? -0.185 5.603 4.203 1.00 18.86 115 VAL A CA 1
ATOM 880 C C . VAL A 1 126 ? -0.160 4.548 3.121 1.00 19.75 115 VAL A C 1
ATOM 881 O O . VAL A 1 126 ? -0.317 4.868 1.934 1.00 19.97 115 VAL A O 1
ATOM 885 N N . ARG A 1 127 ? -0.029 3.291 3.522 1.00 21.30 116 ARG A N 1
ATOM 886 C CA . ARG A 1 127 ? 0.048 2.174 2.575 1.00 24.31 116 ARG A CA 1
ATOM 887 C C . ARG A 1 127 ? -0.489 0.920 3.269 1.00 24.63 116 ARG A C 1
ATOM 888 O O . ARG A 1 127 ? -0.290 0.728 4.476 1.00 23.69 116 ARG A O 1
ATOM 896 N N . GLN A 1 128 ? -1.165 0.051 2.516 1.00 25.35 117 GLN A N 1
ATOM 897 C CA . GLN A 1 128 ? -1.542 -1.241 3.068 1.00 26.78 117 GLN A CA 1
ATOM 898 C C . GLN A 1 128 ? -0.331 -1.996 3.577 1.00 25.45 117 GLN A C 1
ATOM 899 O O . GLN A 1 128 ? 0.686 -2.114 2.888 1.00 26.11 117 GLN A O 1
ATOM 905 N N . GLY A 1 129 ? -0.447 -2.469 4.811 1.00 25.27 118 GLY A N 1
ATOM 906 C CA . GLY A 1 129 ? 0.659 -3.109 5.505 1.00 24.47 118 GLY A CA 1
ATOM 907 C C . GLY A 1 129 ? 1.677 -2.173 6.150 1.00 23.02 118 GLY A C 1
ATOM 908 O O . GLY A 1 129 ? 2.658 -2.632 6.737 1.00 23.47 118 GLY A O 1
ATOM 909 N N . GLY A 1 130 ? 1.456 -0.866 6.034 1.00 20.98 119 GLY A N 1
ATOM 910 C CA . GLY A 1 130 ? 2.330 0.104 6.685 1.00 18.47 119 GLY A CA 1
ATOM 911 C C . GLY A 1 130 ? 1.897 0.298 8.135 1.00 16.21 119 GLY A C 1
ATOM 912 O O . GLY A 1 130 ? 0.812 -0.150 8.524 1.00 16.75 119 GLY A O 1
ATOM 913 N N . ARG A 1 131 ? 2.733 0.992 8.914 1.00 13.32 120 ARG A N 1
ATOM 914 C CA . ARG A 1 131 ? 2.455 1.334 10.305 1.00 12.89 120 ARG A CA 1
ATOM 915 C C . ARG A 1 131 ? 1.823 2.738 10.323 1.00 11.85 120 ARG A C 1
ATOM 916 O O . ARG A 1 131 ? 1.987 3.485 9.373 1.00 11.47 120 ARG A O 1
ATOM 924 N N . PRO A 1 132 ? 1.095 3.067 11.385 1.00 12.38 121 PRO A N 1
ATOM 925 C CA . PRO A 1 132 ? 0.612 4.442 11.599 1.00 11.48 121 PRO A CA 1
ATOM 926 C C . PRO A 1 132 ? 1.755 5.343 11.999 1.00 11.28 121 PRO A C 1
ATOM 927 O O . PRO A 1 132 ? 2.890 4.887 12.170 1.00 12.24 121 PRO A O 1
ATOM 931 N N . LEU A 1 133 ? 1.460 6.644 12.130 1.00 11.10 122 LEU A N 1
ATOM 932 C CA . LEU A 1 133 ? 2.364 7.617 12.755 1.00 12.26 122 LEU A CA 1
ATOM 933 C C . LEU A 1 133 ? 1.862 7.974 14.142 1.00 12.22 122 LEU A C 1
ATOM 934 O O . LEU A 1 133 ? 0.734 8.323 14.272 1.00 14.22 122 LEU A O 1
ATOM 939 N N . LEU A 1 134 ? 2.708 7.876 15.159 1.00 11.43 123 LEU A N 1
ATOM 940 C CA . LEU A 1 134 ? 2.284 8.233 16.511 1.00 11.21 123 LEU A CA 1
ATOM 941 C C . LEU A 1 134 ? 3.123 9.434 16.876 1.00 11.55 123 LEU A C 1
ATOM 942 O O . LEU A 1 134 ? 4.329 9.384 16.715 1.00 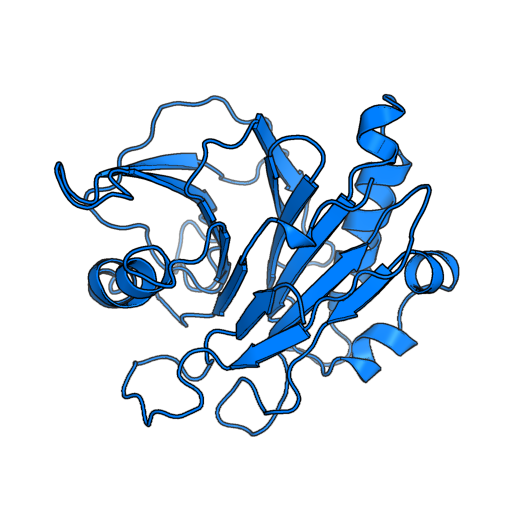11.23 123 LEU A O 1
ATOM 947 N N . GLY A 1 135 ? 2.484 10.493 17.375 1.00 11.85 124 GLY A N 1
ATOM 948 C CA . GLY A 1 135 ? 3.240 11.698 17.724 1.00 12.30 124 GLY A CA 1
ATOM 949 C C . GLY A 1 135 ? 2.737 12.333 19.019 1.00 10.96 124 GLY A C 1
ATOM 950 O O . GLY A 1 135 ? 1.589 12.098 19.420 1.00 11.58 124 GLY A O 1
ATOM 951 N N . ILE A 1 136 ? 3.600 13.148 19.661 1.00 9.77 125 ILE A N 1
ATOM 952 C CA . ILE A 1 136 ? 3.152 13.964 20.796 1.00 9.44 125 ILE A CA 1
ATOM 953 C C . ILE A 1 136 ? 3.560 15.424 20.544 1.00 10.76 125 ILE A C 1
ATOM 954 O O . ILE A 1 136 ? 4.559 15.691 19.891 1.00 11.36 125 ILE A O 1
ATOM 959 N N . ARG A 1 137 ? 2.799 16.337 21.111 1.00 10.03 126 ARG A N 1
ATOM 960 C CA . ARG A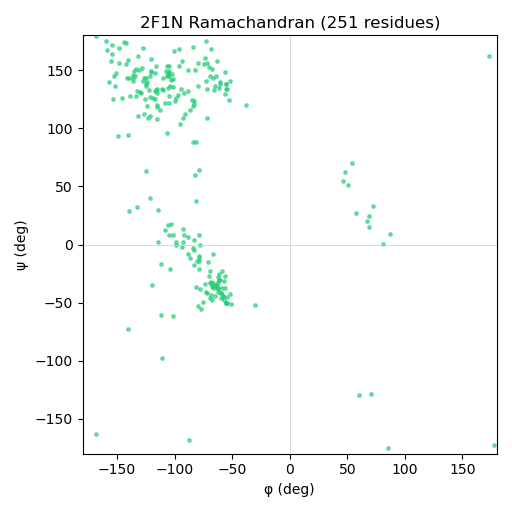 1 137 ? 3.159 17.759 21.091 1.00 10.73 126 ARG A CA 1
ATOM 961 C C . ARG A 1 137 ? 3.531 18.160 22.511 1.00 11.02 126 ARG A C 1
ATOM 962 O O . ARG A 1 137 ? 2.806 17.809 23.460 1.00 10.70 126 ARG A O 1
ATOM 970 N N . ILE A 1 138 ? 4.661 18.870 22.664 1.00 11.01 127 ILE A N 1
ATOM 971 C CA . ILE A 1 138 ? 5.021 19.475 23.946 1.00 13.72 127 ILE A CA 1
ATOM 972 C C . ILE A 1 138 ? 5.254 20.930 23.584 1.00 12.77 127 ILE A C 1
ATOM 973 O O . ILE A 1 138 ? 6.189 21.241 22.824 1.00 14.16 127 ILE A O 1
ATOM 978 N N . GLY A 1 139 ? 4.386 21.809 24.066 1.00 13.65 128 GLY A N 1
ATOM 979 C CA . GLY A 1 139 ? 4.525 23.224 23.674 1.00 12.85 128 GLY A CA 1
ATOM 980 C C . GLY A 1 139 ? 4.393 23.387 22.168 1.00 12.45 128 GLY A C 1
ATOM 981 O O . GLY A 1 139 ? 3.460 22.880 21.528 1.00 12.09 128 GLY A O 1
ATOM 982 N N . ASN A 1 140 ? 5.363 24.079 21.579 1.00 12.41 129 ASN A N 1
ATOM 983 C CA . ASN A 1 140 ? 5.317 24.411 20.171 1.00 13.65 129 ASN A CA 1
ATOM 984 C C . ASN A 1 140 ? 6.015 23.399 19.255 1.00 13.07 129 ASN A C 1
ATOM 985 O O . ASN A 1 140 ? 6.245 23.697 18.092 1.00 13.27 129 ASN A O 1
ATOM 990 N N . ASP A 1 141 ? 6.339 22.215 19.800 1.00 12.42 130 ASP A N 1
ATOM 991 C CA . ASP A 1 141 ? 7.111 21.207 19.081 1.00 13.08 130 ASP A CA 1
ATOM 992 C C . ASP A 1 141 ? 6.362 19.870 19.091 1.00 12.16 130 ASP A C 1
ATOM 993 O O . ASP A 1 141 ? 5.712 19.548 20.075 1.00 13.47 130 ASP A O 1
ATOM 998 N N . ALA A 1 142 ? 6.451 19.137 17.986 1.00 10.24 131 ALA A N 1
ATOM 999 C CA . ALA A 1 142 ? 5.794 17.849 17.890 1.00 9.78 131 ALA A CA 1
ATOM 1000 C C . ALA A 1 142 ? 6.844 16.809 17.521 1.00 9.33 131 ALA A C 1
ATOM 1001 O O . ALA A 1 142 ? 7.728 17.047 16.682 1.00 10.80 131 ALA A O 1
ATOM 1003 N N . PHE A 1 143 ? 6.702 15.595 18.091 1.00 10.29 132 PHE A N 1
ATOM 1004 C CA . PHE A 1 143 ? 7.680 14.560 17.817 1.00 9.72 132 PHE A CA 1
ATOM 1005 C C . PHE A 1 143 ? 6.923 13.284 17.466 1.00 10.01 132 PHE A C 1
ATOM 1006 O O . PHE A 1 143 ? 5.967 12.958 18.159 1.00 8.82 132 PHE A O 1
ATOM 1014 N N . PHE A 1 144 ? 7.332 12.637 16.359 1.00 9.30 133 PHE A N 1
ATOM 1015 C CA . PHE A 1 144 ? 6.697 11.397 15.881 1.00 9.85 133 PHE A CA 1
ATOM 1016 C C . PHE A 1 144 ? 7.676 10.254 15.895 1.00 9.85 133 PHE A C 1
ATOM 1017 O O . PHE A 1 144 ? 8.883 10.443 15.727 1.00 10.78 133 PHE A O 1
ATOM 1025 N N . THR A 1 145 ? 7.136 9.058 16.149 1.00 9.54 134 THR A N 1
ATOM 1026 C CA . THR A 1 145 ? 7.875 7.839 15.816 1.00 10.01 134 THR A CA 1
ATOM 1027 C C . THR A 1 145 ? 7.331 7.160 14.533 1.00 10.86 134 THR A C 1
ATOM 1028 O O . THR A 1 145 ? 6.126 7.105 14.328 1.00 10.57 134 THR A O 1
ATOM 1032 N N . ALA A 1 146 ? 8.238 6.714 13.657 1.00 10.80 135 ALA A N 1
ATOM 1033 C CA . ALA A 1 146 ? 7.843 6.149 12.350 1.00 12.33 135 ALA A CA 1
ATOM 1034 C C . ALA A 1 146 ? 8.594 4.865 12.075 1.00 10.81 135 ALA A C 1
ATOM 1035 O O . ALA A 1 146 ? 9.766 4.698 12.491 1.00 10.58 135 ALA A O 1
ATOM 1037 N N . HIS A 1 147 ? 7.895 3.939 11.410 1.00 10.53 136 HIS A N 1
ATOM 1038 C CA . HIS A 1 147 ? 8.572 2.717 11.004 1.00 10.42 136 HIS A CA 1
ATOM 1039 C C . HIS A 1 147 ? 8.097 2.338 9.608 1.00 9.77 136 HIS A C 1
ATOM 1040 O O . HIS A 1 147 ? 7.075 1.664 9.441 1.00 11.07 136 HIS A O 1
ATOM 1047 N N . ALA A 1 148 ? 8.850 2.762 8.596 1.00 10.42 137 ALA A N 1
ATOM 1048 C CA . ALA A 1 148 ? 8.472 2.536 7.206 1.00 10.62 137 ALA A CA 1
ATOM 1049 C C . ALA A 1 148 ? 8.692 1.077 6.862 1.00 11.86 137 ALA A C 1
ATOM 1050 O O . ALA A 1 148 ? 9.434 0.412 7.554 1.00 10.70 137 ALA A O 1
ATOM 1052 N N . ILE A 1 149 ? 8.039 0.602 5.795 1.00 12.77 138 ILE A N 1
ATOM 1053 C CA . ILE A 1 149 ? 8.079 -0.826 5.447 1.00 13.91 138 ILE A CA 1
ATOM 1054 C C . ILE A 1 149 ? 9.432 -1.179 4.889 1.00 14.68 138 ILE A C 1
ATOM 1055 O O . ILE A 1 149 ? 10.026 -0.388 4.138 1.00 14.62 138 ILE A O 1
ATOM 1060 N N . ALA A 1 150 ? 9.943 -2.367 5.256 1.00 15.26 139 ALA A N 1
ATOM 1061 C CA . ALA A 1 150 ? 11.210 -2.794 4.689 1.00 17.24 139 ALA A CA 1
ATOM 1062 C C . ALA A 1 150 ? 10.889 -3.442 3.339 1.00 18.94 139 ALA A C 1
ATOM 1063 O O . ALA A 1 150 ? 10.612 -4.647 3.221 1.00 20.18 139 ALA A O 1
ATOM 1065 N N . MET A 1 151 ? 10.853 -2.612 2.322 1.00 19.35 140 MET A N 1
ATOM 1066 C CA . MET A 1 151 ? 10.551 -3.075 0.958 1.00 20.34 140 MET A CA 1
ATOM 1067 C C . MET A 1 151 ? 11.185 -2.087 0.031 1.00 21.72 140 MET A C 1
ATOM 1068 O O . MET A 1 151 ? 11.535 -0.977 0.438 1.00 20.35 140 MET A O 1
ATOM 1073 N N . ARG A 1 152 ? 11.323 -2.481 -1.234 1.00 22.48 141 ARG A N 1
ATOM 1074 C CA . ARG A 1 152 ? 11.761 -1.519 -2.222 1.00 23.42 141 ARG A CA 1
ATOM 1075 C C . ARG A 1 152 ? 10.689 -0.490 -2.459 1.00 21.50 141 ARG A C 1
ATOM 1076 O O . ARG A 1 152 ? 9.495 -0.795 -2.400 1.00 23.25 141 ARG A O 1
ATOM 1084 N N . ASN A 1 153 ? 11.143 0.731 -2.710 1.00 21.68 142 ASN A N 1
ATOM 1085 C CA . ASN A 1 153 ? 10.248 1.837 -3.023 1.00 21.97 142 ASN A CA 1
ATOM 1086 C C . ASN A 1 153 ? 9.070 1.900 -2.004 1.00 20.06 142 ASN A C 1
ATOM 1087 O O . ASN A 1 153 ? 7.868 1.711 -2.294 1.00 20.30 142 ASN A O 1
ATOM 1092 N N . ASN A 1 154 ? 9.480 2.121 -0.761 1.00 16.73 143 ASN A N 1
ATOM 1093 C CA . ASN A 1 154 ? 8.557 2.039 0.371 1.00 14.38 143 ASN A CA 1
ATOM 1094 C C . ASN A 1 154 ? 7.815 3.335 0.684 1.00 15.52 143 ASN A C 1
ATOM 1095 O O . ASN A 1 154 ? 7.796 4.294 -0.129 1.00 14.26 143 ASN A O 1
ATOM 1100 N N . ASP A 1 155 ? 7.172 3.337 1.847 1.00 13.89 144 ASP A N 1
ATOM 1101 C CA . ASP A 1 155 ? 6.295 4.437 2.246 1.00 12.17 144 ASP A CA 1
ATOM 1102 C C . ASP A 1 155 ? 6.949 5.610 2.987 1.00 11.08 144 ASP A C 1
ATOM 1103 O O . ASP A 1 155 ? 6.256 6.560 3.430 1.00 11.49 144 ASP A O 1
ATOM 1108 N N . ALA A 1 156 ? 8.283 5.591 3.090 1.00 10.63 145 ALA A N 1
ATOM 1109 C CA . ALA A 1 156 ? 8.942 6.685 3.833 1.00 11.87 145 ALA A CA 1
ATOM 1110 C C . ALA A 1 156 ? 8.588 8.086 3.326 1.00 11.24 145 ALA A C 1
ATOM 1111 O O . ALA A 1 156 ? 8.237 8.953 4.155 1.00 11.49 145 ALA A O 1
ATOM 1113 N N . PRO A 1 157 ? 8.677 8.382 2.019 1.00 11.91 146 PRO A N 1
ATOM 1114 C CA . PRO A 1 157 ? 8.333 9.751 1.574 1.00 11.06 146 PRO A CA 1
ATOM 1115 C C . PRO A 1 157 ? 6.881 10.135 1.925 1.00 12.09 146 PRO A C 1
ATOM 1116 O O . PRO A 1 157 ? 6.620 11.263 2.354 1.00 12.20 146 PRO A O 1
ATOM 1120 N N . ALA A 1 158 ? 5.961 9.205 1.735 1.00 11.88 147 ALA A N 1
ATOM 1121 C CA . ALA A 1 158 ? 4.542 9.443 2.053 1.00 11.73 147 ALA A CA 1
ATOM 1122 C C . ALA A 1 158 ? 4.289 9.662 3.544 1.00 11.81 147 ALA A C 1
ATOM 1123 O O . ALA A 1 158 ? 3.391 10.456 3.909 1.00 11.44 147 ALA A O 1
ATOM 1125 N N . LEU A 1 159 ? 5.030 8.951 4.413 1.00 11.86 148 LEU A N 1
ATOM 1126 C CA . LEU A 1 159 ? 4.953 9.240 5.854 1.00 11.43 148 LEU A CA 1
ATOM 1127 C C . LEU A 1 159 ? 5.356 10.687 6.178 1.00 11.20 148 LEU A C 1
ATOM 1128 O O . LEU A 1 159 ? 4.690 11.361 6.971 1.00 11.54 148 LEU A O 1
ATOM 1133 N N . VAL A 1 160 ? 6.456 11.132 5.591 1.00 10.54 149 VAL A N 1
ATOM 1134 C CA . VAL A 1 160 ? 6.939 12.496 5.856 1.00 11.03 149 VAL A CA 1
ATOM 1135 C C . VAL A 1 160 ? 5.891 13.464 5.317 1.00 11.99 149 VAL A C 1
ATOM 1136 O O . VAL A 1 160 ? 5.569 14.470 5.986 1.00 12.69 149 VAL A O 1
ATOM 1140 N N . GLU A 1 161 ? 5.391 13.184 4.118 1.00 11.94 150 GLU A N 1
ATOM 1141 C CA . GLU A 1 161 ? 4.386 14.041 3.496 1.00 12.24 150 GLU A CA 1
ATOM 1142 C C . GLU A 1 161 ? 3.076 14.115 4.319 1.00 12.87 150 GLU A C 1
ATOM 1143 O O . GLU A 1 161 ? 2.444 15.205 4.431 1.00 12.89 150 GLU A O 1
ATOM 1149 N N . GLU A 1 162 ? 2.692 12.993 4.907 1.00 13.31 151 GLU A N 1
ATOM 1150 C CA . GLU A 1 162 ? 1.530 12.981 5.791 1.00 13.12 151 GLU A CA 1
ATOM 1151 C C . GLU A 1 162 ? 1.677 13.929 6.982 1.00 13.61 151 GLU A C 1
ATOM 1152 O O . GLU A 1 162 ? 0.734 14.625 7.326 1.00 12.86 151 GLU A O 1
ATOM 1158 N N . VAL A 1 163 ? 2.863 13.973 7.596 1.00 11.52 152 VAL A N 1
ATOM 1159 C CA . VAL A 1 163 ? 3.083 14.855 8.746 1.00 11.77 152 VAL A CA 1
ATOM 1160 C C . VAL A 1 163 ? 3.069 16.300 8.272 1.00 10.55 152 VAL A C 1
ATOM 1161 O O . VAL A 1 163 ? 2.422 17.142 8.878 1.00 10.82 152 VAL A O 1
ATOM 1165 N N . TYR A 1 164 ? 3.765 16.591 7.187 1.00 11.12 153 TYR A N 1
ATOM 1166 C CA . TYR A 1 164 ? 3.764 17.968 6.673 1.00 11.04 153 TYR A CA 1
ATOM 1167 C C . TYR A 1 164 ? 2.313 18.432 6.378 1.00 11.30 153 TYR A C 1
ATOM 1168 O O . TYR A 1 164 ? 1.892 19.545 6.740 1.00 11.59 153 TYR A O 1
ATOM 1177 N N . ASN A 1 165 ? 1.555 17.593 5.686 1.00 11.70 154 ASN A N 1
ATOM 1178 C CA . ASN A 1 165 ? 0.168 17.987 5.354 1.00 11.91 154 ASN A CA 1
ATOM 1179 C C . ASN A 1 165 ? -0.771 18.085 6.558 1.00 11.60 154 ASN A C 1
ATOM 1180 O O . ASN A 1 165 ? -1.712 18.919 6.568 1.00 12.68 154 ASN A O 1
ATOM 1185 N N . PHE A 1 166 ? -0.577 17.202 7.552 1.00 12.05 155 PHE A N 1
ATOM 1186 C CA . PHE A 1 166 ? -1.377 17.233 8.763 1.00 12.16 155 PHE A CA 1
ATOM 1187 C C . PHE A 1 166 ? -1.319 18.622 9.435 1.00 12.13 155 PHE A C 1
ATOM 1188 O O . PHE A 1 166 ? -2.371 19.237 9.733 1.00 13.83 155 PHE A O 1
ATOM 1196 N N . PHE A 1 167 ? -0.109 19.133 9.635 1.00 11.48 156 PHE A N 1
ATOM 1197 C CA . PHE A 1 167 ? 0.046 20.441 10.249 1.00 12.00 156 PHE A CA 1
ATOM 1198 C C . PHE A 1 167 ? -0.388 21.553 9.289 1.00 11.71 156 PHE A C 1
ATOM 1199 O O . PHE A 1 167 ? -1.087 22.444 9.706 1.00 13.28 156 PHE A O 1
ATOM 1207 N N . ARG A 1 168 ? -0.031 21.464 8.005 1.00 12.88 157 ARG A N 1
ATOM 1208 C CA . ARG A 1 168 ? -0.454 22.518 7.041 1.00 13.21 157 ARG A CA 1
ATOM 1209 C C . ARG A 1 168 ? -1.963 22.714 7.011 1.00 14.18 157 ARG A C 1
ATOM 1210 O O . ARG A 1 168 ? -2.459 23.862 6.888 1.00 15.79 157 ARG A O 1
ATOM 1218 N N . ASP A 1 169 ? -2.702 21.615 7.128 1.00 13.26 158 ASP A N 1
ATOM 1219 C CA . ASP A 1 169 ? -4.148 21.656 6.994 1.00 14.38 158 ASP A CA 1
ATOM 1220 C C . ASP A 1 169 ? -4.864 22.039 8.294 1.00 14.20 158 ASP A C 1
ATOM 1221 O O . ASP A 1 169 ? -6.095 22.133 8.299 1.00 14.79 158 ASP A O 1
ATOM 1226 N N . SER A 1 170 ? -4.117 22.228 9.388 1.00 15.51 159 SER A N 1
ATOM 1227 C CA . SER A 1 170 ? -4.761 22.565 10.665 1.00 18.15 159 SER A CA 1
ATOM 1228 C C . SER A 1 170 ? -5.530 23.873 10.529 1.00 18.56 159 SER A C 1
ATOM 1229 O O . SER A 1 170 ? -5.084 24.782 9.853 1.00 19.43 159 SER A O 1
ATOM 1232 N N . ARG A 1 171 ? -6.713 23.919 11.131 1.00 20.49 160 ARG A N 1
ATOM 1233 C CA . ARG A 1 171 ? -7.495 25.146 11.168 1.00 20.90 160 ARG A CA 1
ATOM 1234 C C . ARG A 1 171 ? -6.847 26.259 12.007 1.00 20.53 160 ARG A C 1
ATOM 1235 O O . ARG A 1 171 ? -7.012 27.439 11.685 1.00 20.49 160 ARG A O 1
ATOM 1243 N N . ASP A 1 172 ? -6.144 25.882 13.078 1.00 18.61 161 ASP A N 1
ATOM 1244 C CA . ASP A 1 172 ? -5.471 26.819 14.016 1.00 18.91 161 ASP A CA 1
ATOM 1245 C C . ASP A 1 172 ? -4.124 27.238 13.479 1.00 17.67 161 ASP A C 1
ATOM 1246 O O . ASP A 1 172 ? -3.273 26.381 13.296 1.00 16.63 161 ASP A O 1
ATOM 1251 N N . PRO A 1 173 ? -3.863 28.530 13.266 1.00 17.88 162 PRO A N 1
ATOM 1252 C CA . PRO A 1 173 ? -2.576 28.963 12.736 1.00 17.06 162 PRO A CA 1
ATOM 1253 C C . PRO A 1 173 ? -1.382 28.596 13.629 1.00 16.01 162 PRO A C 1
ATOM 1254 O O . PRO A 1 173 ? -0.294 28.323 13.130 1.00 16.00 162 PRO A O 1
ATOM 1258 N N . VAL A 1 174 ? -1.587 28.539 14.943 1.00 15.27 163 VAL A N 1
ATOM 1259 C CA . VAL A 1 174 ? -0.497 28.126 15.835 1.00 15.34 163 VAL A CA 1
ATOM 1260 C C . VAL A 1 174 ? -0.149 26.628 15.618 1.00 13.39 163 VAL A C 1
ATOM 1261 O O . VAL A 1 174 ? 1.028 26.274 15.592 1.00 15.29 163 VAL A O 1
ATOM 1265 N N . HIS A 1 175 ? -1.156 25.796 15.363 1.00 14.08 164 HIS A N 1
ATOM 1266 C CA . HIS A 1 175 ? -0.838 24.404 14.982 1.00 12.56 164 HIS A CA 1
ATOM 1267 C C . HIS A 1 175 ? -0.191 24.286 13.601 1.00 13.68 164 HIS A C 1
ATOM 1268 O O . HIS A 1 175 ? 0.647 23.401 13.364 1.00 14.26 164 HIS A O 1
ATOM 1275 N N . GLN A 1 176 ? -0.567 25.157 12.668 1.00 12.87 165 GLN A N 1
ATOM 1276 C CA . GLN A 1 176 ? 0.044 25.081 11.340 1.00 13.38 165 GLN A CA 1
ATOM 1277 C C . GLN A 1 176 ? 1.548 25.310 11.423 1.00 13.58 165 GLN A C 1
ATOM 1278 O O . GLN A 1 176 ? 2.297 24.759 10.631 1.00 13.20 165 GLN A O 1
ATOM 1284 N N . ALA A 1 177 ? 1.990 26.119 12.395 1.00 12.63 166 ALA A N 1
ATOM 1285 C CA . ALA A 1 177 ? 3.386 26.516 12.503 1.00 13.49 166 ALA A CA 1
ATOM 1286 C C . ALA A 1 177 ? 4.178 25.806 13.565 1.00 13.95 166 ALA A C 1
ATOM 1287 O O . ALA A 1 177 ? 5.244 26.274 13.955 1.00 15.76 166 ALA A O 1
ATOM 1289 N N . LEU A 1 178 ? 3.687 24.670 14.057 1.00 14.17 167 LEU A N 1
ATOM 1290 C CA . LEU A 1 178 ? 4.456 23.888 15.021 1.00 13.69 167 LEU A CA 1
ATOM 1291 C C . LEU A 1 178 ? 5.747 23.376 14.376 1.00 13.07 167 LEU A C 1
ATOM 1292 O O . LEU A 1 178 ? 5.812 23.082 13.157 1.00 13.85 167 LEU A O 1
ATOM 1297 N N . ASN A 1 179 ? 6.817 23.308 15.154 1.00 13.82 168 ASN A N 1
ATOM 1298 C CA . ASN A 1 179 ? 8.020 22.662 14.666 1.00 13.26 168 ASN A CA 1
ATOM 1299 C C . ASN A 1 179 ? 7.885 21.181 14.914 1.00 13.91 168 ASN A C 1
ATOM 1300 O O . ASN A 1 179 ? 7.669 20.790 16.039 1.00 16.14 168 ASN A O 1
ATOM 1305 N N . TRP A 1 180 ? 8.012 20.384 13.861 1.00 12.13 169 TRP A N 1
ATOM 1306 C CA . TRP A 1 180 ? 7.844 18.921 14.013 1.00 11.53 169 TRP A CA 1
ATOM 1307 C C . TRP A 1 180 ? 9.116 18.149 13.710 1.00 10.25 169 TRP A C 1
ATOM 1308 O O . TRP A 1 180 ? 9.990 18.603 12.931 1.00 10.10 169 TRP A O 1
ATOM 1319 N N . MET A 1 181 ? 9.232 16.955 14.322 1.00 9.83 170 MET A N 1
ATOM 1320 C CA . MET A 1 181 ? 10.376 16.111 14.056 1.00 10.12 170 MET A CA 1
ATOM 1321 C C . MET A 1 181 ? 9.861 14.686 13.953 1.00 9.71 170 MET A C 1
ATOM 1322 O O . MET A 1 181 ? 9.146 14.252 14.834 1.00 10.70 170 MET A O 1
ATOM 1327 N N . ILE A 1 182 ? 10.214 14.012 12.868 1.00 9.85 171 ILE A N 1
ATOM 1328 C CA . ILE A 1 182 ? 9.859 12.591 12.706 1.00 9.54 171 ILE A CA 1
ATOM 1329 C C . ILE A 1 182 ? 11.133 11.762 12.953 1.00 11.02 171 ILE A C 1
ATOM 1330 O O . ILE A 1 182 ? 12.149 11.924 12.256 1.00 13.24 171 ILE A O 1
ATOM 1335 N N . LEU A 1 183 ? 11.082 10.857 13.923 1.00 10.41 172 LEU A N 1
ATOM 1336 C CA . LEU A 1 183 ? 12.257 10.065 14.318 1.00 10.86 172 LEU A CA 1
ATOM 1337 C C . LEU A 1 183 ? 11.902 8.629 14.015 1.00 10.74 172 LEU A C 1
ATOM 1338 O O . LEU A 1 183 ? 10.851 8.156 14.440 1.00 12.99 172 LEU A O 1
ATOM 1343 N N . GLY A 1 184 ? 12.710 7.951 13.249 1.00 10.92 173 GLY A N 1
ATOM 1344 C CA . GLY A 1 184 ? 12.359 6.556 13.050 1.00 12.53 173 GLY A CA 1
ATOM 1345 C C . GLY A 1 184 ? 13.229 5.792 12.132 1.00 12.22 173 GLY A C 1
ATOM 1346 O O . GLY A 1 184 ? 14.324 6.259 11.766 1.00 10.86 173 GLY A O 1
ATOM 1347 N N . ASP A 1 185 ? 12.760 4.565 11.867 1.00 12.00 174 ASP A N 1
ATOM 1348 C CA . ASP A 1 185 ? 13.405 3.676 10.926 1.00 11.25 174 ASP A CA 1
ATOM 1349 C C . ASP A 1 185 ? 12.685 3.869 9.609 1.00 11.28 174 ASP A C 1
ATOM 1350 O O . ASP A 1 185 ? 11.572 3.370 9.369 1.00 11.22 174 ASP A O 1
ATOM 1355 N N . PHE A 1 186 ? 13.355 4.600 8.730 1.00 11.10 175 PHE A N 1
ATOM 1356 C CA . PHE A 1 186 ? 12.764 4.921 7.436 1.00 11.08 175 PHE A CA 1
ATOM 1357 C C . PHE A 1 186 ? 13.003 3.854 6.386 1.00 11.90 175 PHE A C 1
ATOM 1358 O O . PHE A 1 186 ? 12.416 3.890 5.300 1.00 10.89 175 PHE A O 1
ATOM 1366 N N . ASN A 1 187 ? 13.895 2.909 6.703 1.00 12.37 176 ASN A N 1
ATOM 1367 C CA . ASN A 1 187 ? 14.139 1.744 5.826 1.00 13.13 176 ASN A CA 1
ATOM 1368 C C . ASN A 1 187 ? 14.561 2.104 4.399 1.00 12.93 176 ASN A C 1
ATOM 1369 O O . ASN A 1 187 ? 14.379 1.315 3.477 1.00 13.49 176 ASN A O 1
ATOM 1374 N N . ARG A 1 188 ? 15.176 3.276 4.269 1.00 12.29 177 ARG A N 1
ATOM 1375 C CA . ARG A 1 188 ? 15.902 3.751 3.076 1.00 12.62 177 ARG A CA 1
ATOM 1376 C C . ARG A 1 188 ? 16.911 4.785 3.562 1.00 13.06 177 ARG A C 1
ATOM 1377 O O . ARG A 1 188 ? 16.739 5.356 4.653 1.00 13.47 177 ARG A O 1
ATOM 1385 N N . GLU A 1 189 ? 17.972 5.021 2.767 1.00 13.24 178 GLU A N 1
ATOM 1386 C CA . GLU A 1 189 ? 19.039 5.895 3.173 1.00 15.73 178 GLU A CA 1
ATOM 1387 C C . GLU A 1 189 ? 18.544 7.358 3.073 1.00 14.21 178 GLU A C 1
ATOM 1388 O O . GLU A 1 189 ? 17.607 7.614 2.372 1.00 14.00 178 GLU A O 1
ATOM 1394 N N . PRO A 1 190 ? 19.136 8.273 3.831 1.00 14.38 179 PRO A N 1
ATOM 1395 C CA . PRO A 1 190 ? 18.702 9.680 3.860 1.00 15.06 179 PRO A CA 1
ATOM 1396 C C . PRO A 1 190 ? 18.558 10.368 2.481 1.00 15.89 179 PRO A C 1
ATOM 1397 O O . PRO A 1 190 ? 17.545 10.997 2.189 1.00 15.52 179 PRO A O 1
ATOM 1401 N N . ALA A 1 191 ? 19.581 10.291 1.638 1.00 15.48 180 ALA A N 1
ATOM 1402 C CA . ALA A 1 191 ? 19.455 10.886 0.305 1.00 15.34 180 ALA A CA 1
ATOM 1403 C C . ALA A 1 191 ? 18.354 10.250 -0.537 1.00 14.63 180 ALA A C 1
ATOM 1404 O O . ALA A 1 191 ? 17.730 10.931 -1.379 1.00 15.01 180 ALA A O 1
ATOM 1406 N N . ASP A 1 192 ? 18.112 8.937 -0.329 1.00 13.03 181 ASP A N 1
ATOM 1407 C CA . ASP A 1 192 ? 17.041 8.263 -1.012 1.00 12.92 181 ASP A CA 1
ATOM 1408 C C . ASP A 1 192 ? 15.660 8.765 -0.619 1.00 12.86 181 ASP A C 1
ATOM 1409 O O . ASP A 1 192 ? 14.775 8.834 -1.446 1.00 11.54 181 ASP A O 1
ATOM 1414 N N . LEU A 1 193 ? 15.473 9.096 0.660 1.00 12.61 182 LEU A N 1
ATOM 1415 C CA . LEU A 1 193 ? 14.246 9.750 1.072 1.00 13.01 182 LEU A CA 1
ATOM 1416 C C . LEU A 1 193 ? 14.153 11.191 0.486 1.00 12.18 182 LEU A C 1
ATOM 1417 O O . LEU A 1 193 ? 13.113 11.544 -0.063 1.00 12.00 182 LEU A O 1
ATOM 1422 N N . GLU A 1 194 ? 15.224 11.974 0.604 1.00 13.52 183 GLU A N 1
ATOM 1423 C CA . GLU A 1 194 ? 15.184 13.410 0.254 1.00 15.38 183 GLU A CA 1
ATOM 1424 C C . GLU A 1 194 ? 14.758 13.599 -1.201 1.00 16.47 183 GLU A C 1
ATOM 1425 O O . GLU A 1 194 ? 13.880 14.436 -1.497 1.00 16.27 183 GLU A O 1
ATOM 1431 N N . MET A 1 195 ? 15.336 12.785 -2.097 1.00 15.60 184 MET A N 1
ATOM 1432 C CA . MET A 1 195 ? 15.097 12.912 -3.557 1.00 16.98 184 MET A CA 1
ATOM 1433 C C . MET A 1 195 ? 13.688 12.495 -4.009 1.00 16.71 184 MET A C 1
ATOM 1434 O O . MET A 1 195 ? 13.275 12.779 -5.144 1.00 17.73 184 MET A O 1
ATOM 1439 N N . ASN A 1 196 ? 12.982 11.797 -3.122 1.00 15.72 185 ASN A N 1
ATOM 1440 C CA . ASN A 1 196 ? 11.635 11.321 -3.352 1.00 15.70 185 ASN A CA 1
ATOM 1441 C C . ASN A 1 196 ? 10.544 12.105 -2.609 1.00 16.74 185 ASN A C 1
ATOM 1442 O O . ASN A 1 196 ? 9.380 11.730 -2.623 1.00 17.30 185 ASN A O 1
ATOM 1447 N N . LEU A 1 197 ? 10.930 13.212 -1.993 1.00 17.75 186 LEU A N 1
ATOM 1448 C CA . LEU A 1 197 ? 9.960 14.142 -1.421 1.00 18.22 186 LEU A CA 1
ATOM 1449 C C . LEU A 1 197 ? 9.518 15.179 -2.450 1.00 18.94 186 LEU A C 1
ATOM 1450 O O . LEU A 1 197 ? 10.282 15.515 -3.350 1.00 18.63 186 LEU A O 1
ATOM 1455 N N . THR A 1 198 ? 8.280 15.666 -2.329 1.00 19.78 187 THR A N 1
ATOM 1456 C CA . THR A 1 198 ? 7.843 16.779 -3.180 1.00 21.05 187 THR A CA 1
ATOM 1457 C C . THR A 1 198 ? 8.659 18.043 -2.916 1.00 20.18 187 THR A C 1
ATOM 1458 O O . THR A 1 198 ? 9.252 18.230 -1.861 1.00 18.68 187 THR A O 1
ATOM 1462 N N . VAL A 1 199 ? 8.672 18.949 -3.896 1.00 20.25 188 VAL A N 1
ATOM 1463 C CA . VAL A 1 199 ? 9.397 20.202 -3.740 1.00 22.27 188 VAL A CA 1
ATOM 1464 C C . VAL A 1 199 ? 8.995 20.995 -2.475 1.00 20.34 188 VAL A C 1
ATOM 1465 O O . VAL A 1 199 ? 9.852 21.427 -1.734 1.00 21.73 188 VAL A O 1
ATOM 1469 N N . PRO A 1 200 ? 7.716 21.218 -2.227 1.00 21.31 189 PRO A N 1
ATOM 1470 C CA . PRO A 1 200 ? 7.353 21.995 -1.024 1.00 19.70 189 PRO A CA 1
ATOM 1471 C C . PRO A 1 200 ? 7.784 21.290 0.265 1.00 17.73 189 PRO A C 1
ATOM 1472 O O . PRO A 1 200 ? 8.208 21.972 1.182 1.00 18.24 189 PRO A O 1
ATOM 1476 N N . VAL A 1 201 ? 7.743 19.956 0.321 1.00 16.54 190 VAL A N 1
ATOM 1477 C CA . VAL A 1 201 ? 8.144 19.277 1.566 1.00 15.07 190 VAL A CA 1
ATOM 1478 C C . VAL A 1 201 ? 9.663 19.350 1.743 1.00 16.45 190 VAL A C 1
ATOM 1479 O O . VAL A 1 201 ? 10.157 19.582 2.844 1.00 16.56 190 VAL A O 1
ATOM 1483 N N . ARG A 1 202 ? 10.412 19.166 0.649 1.00 17.67 191 ARG A N 1
ATOM 1484 C CA . ARG A 1 202 ? 11.863 19.409 0.671 1.00 19.18 191 ARG A CA 1
ATOM 1485 C C . ARG A 1 202 ? 12.289 20.785 1.219 1.00 19.20 191 ARG A C 1
ATOM 1486 O O . ARG A 1 202 ? 13.246 20.893 1.997 1.00 19.55 191 ARG A O 1
ATOM 1494 N N . ARG A 1 203 ? 11.570 21.823 0.815 1.00 20.12 192 ARG A N 1
ATOM 1495 C CA . ARG A 1 203 ? 11.892 23.188 1.182 1.00 21.40 192 ARG A CA 1
ATOM 1496 C C . ARG A 1 203 ? 11.423 23.482 2.587 1.00 20.54 192 ARG A C 1
ATOM 1497 O O . ARG A 1 203 ? 11.824 24.494 3.183 1.00 21.60 192 ARG A O 1
ATOM 1505 N N . ALA A 1 204 ? 10.574 22.597 3.112 1.00 17.26 193 ALA A N 1
ATOM 1506 C CA . ALA A 1 204 ? 9.979 22.787 4.426 1.00 16.93 193 ALA A CA 1
ATOM 1507 C C . ALA A 1 204 ? 10.540 21.819 5.489 1.00 15.32 193 ALA A C 1
ATOM 1508 O O . ALA A 1 204 ? 10.025 21.774 6.607 1.00 13.89 193 ALA A O 1
ATOM 1510 N N . SER A 1 205 ? 11.640 21.142 5.170 1.00 14.89 194 SER A N 1
ATOM 1511 C CA . SER A 1 205 ? 12.223 20.225 6.116 1.00 15.54 194 SER A CA 1
ATOM 1512 C C . SER A 1 205 ? 13.712 20.026 5.882 1.00 15.49 194 SER A C 1
ATOM 1513 O O . SER A 1 205 ? 14.279 20.466 4.875 1.00 16.93 194 SER A O 1
ATOM 1516 N N . GLU 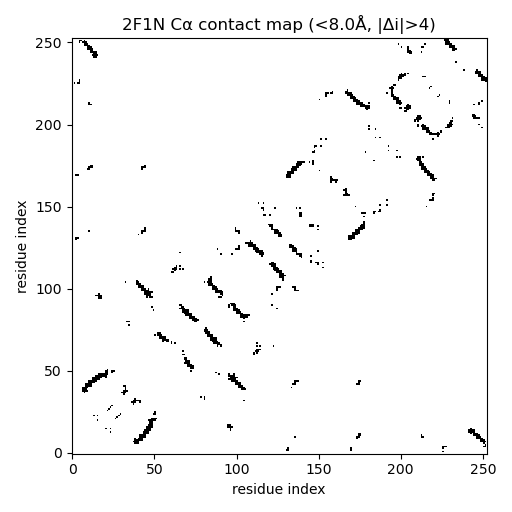A 1 206 ? 14.354 19.340 6.815 1.00 15.98 195 GLU A N 1
ATOM 1517 C CA . GLU A 1 206 ? 15.752 18.931 6.640 1.00 16.72 195 GLU A CA 1
ATOM 1518 C C . GLU A 1 206 ? 15.892 17.534 7.224 1.00 16.64 195 GLU A C 1
ATOM 1519 O O . GLU A 1 206 ? 15.265 17.198 8.241 1.00 16.24 195 GLU A O 1
ATOM 1525 N N . ILE A 1 207 ? 16.713 16.724 6.581 1.00 16.48 196 ILE A N 1
ATOM 1526 C CA . ILE A 1 207 ? 16.978 15.383 7.102 1.00 15.85 196 ILE A CA 1
ATOM 1527 C C . ILE A 1 207 ? 18.206 15.474 7.992 1.00 16.82 196 ILE A C 1
ATOM 1528 O O . ILE A 1 207 ? 19.205 16.052 7.591 1.00 17.44 196 ILE A O 1
ATOM 1533 N N . ILE A 1 208 ? 18.121 14.936 9.212 1.00 15.61 197 ILE A N 1
ATOM 1534 C CA . ILE A 1 208 ? 19.259 14.941 10.147 1.00 16.52 197 ILE A CA 1
ATOM 1535 C C . ILE A 1 208 ? 19.677 13.492 10.373 1.00 16.31 197 ILE A C 1
ATOM 1536 O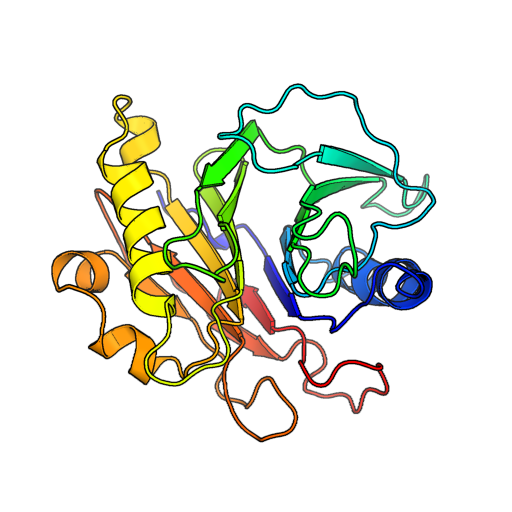 O . ILE A 1 208 ? 18.984 12.739 11.047 1.00 16.65 197 ILE A O 1
ATOM 1541 N N . SER A 1 209 ? 20.826 13.104 9.826 1.00 16.15 198 SER A N 1
ATOM 1542 C CA . SER A 1 209 ? 21.236 11.691 9.841 1.00 16.72 198 SER A CA 1
ATOM 1543 C C . SER A 1 209 ? 22.670 11.580 10.272 1.00 16.73 198 SER A C 1
ATOM 1544 O O . SER A 1 209 ? 23.462 12.505 10.031 1.00 16.81 198 SER A O 1
ATOM 1547 N N . PRO A 1 210 ? 23.024 10.452 10.902 1.00 16.47 199 PRO A N 1
ATOM 1548 C CA . PRO A 1 210 ? 24.408 10.276 11.365 1.00 17.16 199 PRO A CA 1
ATOM 1549 C C . PRO A 1 210 ? 25.319 9.864 10.198 1.00 18.17 199 PRO A C 1
ATOM 1550 O O . PRO A 1 210 ? 24.896 9.317 9.194 1.00 16.61 199 PRO A O 1
ATOM 1554 N N . ALA A 1 211 ? 26.606 10.142 10.341 1.00 19.65 200 ALA A N 1
ATOM 1555 C CA . ALA A 1 211 ? 27.517 9.770 9.283 1.00 20.92 200 ALA A CA 1
ATOM 1556 C C . ALA A 1 211 ? 27.709 8.229 9.147 1.00 21.59 200 ALA A C 1
ATOM 1557 O O . ALA A 1 211 ? 28.002 7.679 8.028 1.00 23.71 200 ALA A O 1
ATOM 1559 N N . ALA A 1 212 ? 27.433 7.523 10.236 1.00 20.02 201 ALA A N 1
ATOM 1560 C CA . ALA A 1 212 ? 27.687 6.099 10.325 1.00 18.56 201 ALA A CA 1
ATOM 1561 C C . ALA A 1 212 ? 26.454 5.285 10.019 1.00 18.56 201 ALA A C 1
ATOM 1562 O O . ALA A 1 212 ? 25.352 5.839 9.980 1.00 17.63 201 ALA A O 1
ATOM 1564 N N . ALA A 1 213 ? 26.646 3.973 9.832 1.00 17.00 202 ALA A N 1
ATOM 1565 C CA . ALA A 1 213 ? 25.566 3.047 9.677 1.00 16.98 202 ALA A CA 1
ATOM 1566 C C . ALA A 1 213 ? 24.794 2.929 10.986 1.00 16.73 202 ALA A C 1
ATOM 1567 O O . ALA A 1 213 ? 25.382 3.136 12.086 1.00 17.44 202 ALA A O 1
ATOM 1569 N N . THR A 1 214 ? 23.502 2.627 10.864 1.00 14.98 203 THR A N 1
ATOM 1570 C CA . THR A 1 214 ? 22.639 2.548 12.054 1.00 14.43 203 THR A CA 1
ATOM 1571 C C . THR A 1 214 ? 22.157 1.131 12.267 1.00 15.58 203 THR A C 1
ATOM 1572 O O . THR A 1 214 ? 21.394 0.854 13.206 1.00 16.49 203 THR A O 1
ATOM 1576 N N . GLN A 1 215 ? 22.613 0.237 11.408 1.00 16.11 204 GLN A N 1
ATOM 1577 C CA . GLN A 1 215 ? 22.347 -1.165 11.594 1.00 18.19 204 GLN A CA 1
ATOM 1578 C C . GLN A 1 215 ? 23.542 -2.000 11.163 1.00 18.30 204 GLN A C 1
ATOM 1579 O O . GLN A 1 215 ? 24.549 -1.471 10.691 1.00 17.90 204 GLN A O 1
ATOM 1585 N N . THR A 1 216 ? 23.454 -3.295 11.397 1.00 20.07 205 THR A N 1
ATOM 1586 C CA . THR A 1 216 ? 24.663 -4.126 11.287 1.00 22.17 205 THR A CA 1
ATOM 1587 C C . THR A 1 216 ? 25.018 -4.440 9.835 1.00 23.28 205 THR A C 1
ATOM 1588 O O . THR A 1 216 ? 25.992 -5.181 9.570 1.00 24.67 205 THR A O 1
ATOM 1592 N N . SER A 1 217 ? 24.214 -3.954 8.895 1.00 23.21 206 SER A N 1
ATOM 1593 C CA . SER A 1 217 ? 24.422 -4.273 7.481 1.00 24.84 206 SER A CA 1
ATOM 1594 C C . SER A 1 217 ? 25.012 -3.051 6.760 1.00 23.68 206 SER A C 1
ATOM 1595 O O . SER A 1 217 ? 24.986 -2.963 5.529 1.00 23.90 206 SER A O 1
ATOM 1598 N N . GLN A 1 218 ? 25.527 -2.124 7.558 1.00 22.62 207 GLN A N 1
ATOM 1599 C CA . GLN A 1 218 ? 26.166 -0.879 7.102 1.00 24.16 207 GLN A CA 1
ATOM 1600 C C . GLN A 1 218 ? 25.241 0.159 6.454 1.00 23.43 207 GLN A C 1
ATOM 1601 O O . GLN A 1 218 ? 25.719 1.115 5.800 1.00 23.93 207 GLN A O 1
ATOM 1607 N N . ARG A 1 219 ? 23.929 0.002 6.635 1.00 21.08 208 ARG A N 1
ATOM 1608 C CA . ARG A 1 219 ? 23.009 0.985 6.048 1.00 19.93 208 ARG A CA 1
ATOM 1609 C C . ARG A 1 219 ? 22.655 2.026 7.106 1.00 18.61 208 ARG A C 1
ATOM 1610 O O . ARG A 1 219 ? 22.694 1.723 8.307 1.00 18.40 208 ARG A O 1
ATOM 1618 N N . THR A 1 220 ? 22.313 3.221 6.644 1.00 17.50 209 THR A N 1
ATOM 1619 C CA . THR A 1 220 ? 21.888 4.298 7.541 1.00 16.41 209 THR A CA 1
ATOM 1620 C C . THR A 1 220 ? 20.370 4.416 7.338 1.00 15.80 209 THR A C 1
ATOM 1621 O O . THR A 1 220 ? 19.922 5.028 6.378 1.00 14.92 209 THR A O 1
ATOM 1625 N N . LEU A 1 221 ? 19.606 3.762 8.208 1.00 15.67 210 LEU A N 1
ATOM 1626 C CA . LEU A 1 221 ? 18.155 3.663 8.049 1.00 14.35 210 LEU A CA 1
ATOM 1627 C C . LEU A 1 221 ? 17.373 4.424 9.114 1.00 14.56 210 LEU A C 1
ATOM 1628 O O . LEU A 1 221 ? 16.155 4.618 8.974 1.00 14.88 210 LEU A O 1
ATOM 1633 N N . ASP A 1 222 ? 18.056 4.774 10.201 1.00 13.32 211 ASP A N 1
ATOM 1634 C CA . ASP A 1 222 ? 17.393 5.339 11.394 1.00 13.11 211 ASP A CA 1
ATOM 1635 C C . ASP A 1 222 ? 17.900 6.764 11.561 1.00 12.11 211 ASP A C 1
ATOM 1636 O O . ASP A 1 222 ? 19.098 6.980 11.775 1.00 13.50 211 ASP A O 1
ATOM 1641 N N . TYR A 1 223 ? 16.993 7.720 11.521 1.00 11.69 212 TYR A N 1
ATOM 1642 C CA . TYR A 1 223 ? 17.418 9.110 11.595 1.00 11.90 212 TYR A CA 1
ATOM 1643 C C . TYR A 1 223 ? 16.202 9.993 11.813 1.00 11.45 212 TYR A C 1
ATOM 1644 O O . TYR A 1 223 ? 15.145 9.488 12.228 1.00 12.24 212 TYR A O 1
ATOM 1653 N N . ALA A 1 224 ? 16.338 11.301 11.567 1.00 10.97 213 ALA A N 1
ATOM 1654 C CA . ALA A 1 224 ? 15.264 12.266 11.876 1.00 11.70 213 ALA A CA 1
ATOM 1655 C C . ALA A 1 224 ? 14.969 13.183 10.701 1.00 11.79 213 ALA A C 1
ATOM 1656 O O . ALA A 1 224 ? 15.870 13.482 9.907 1.00 12.49 213 ALA A O 1
ATOM 1658 N N . VAL A 1 225 ? 13.710 13.639 10.598 1.00 10.66 214 VAL A N 1
ATOM 1659 C CA . VAL A 1 225 ? 13.345 14.694 9.628 1.00 12.03 214 VAL A CA 1
ATOM 1660 C C . VAL A 1 225 ? 12.714 15.803 10.441 1.00 12.52 214 VAL A C 1
ATOM 1661 O O . VAL A 1 225 ? 11.703 15.573 11.085 1.00 11.98 214 VAL A O 1
ATOM 1665 N N . ALA A 1 226 ? 13.299 17.006 10.426 1.00 12.75 215 ALA A N 1
ATOM 1666 C CA . ALA A 1 226 ? 12.752 18.162 11.146 1.00 12.45 215 ALA A CA 1
ATOM 1667 C C . ALA A 1 226 ? 12.079 19.072 10.130 1.00 12.61 215 ALA A C 1
ATOM 1668 O O . ALA A 1 226 ? 12.557 19.205 8.995 1.00 13.82 215 ALA A O 1
ATOM 1670 N N . GLY A 1 227 ? 10.943 19.650 10.508 1.00 10.88 216 GLY A N 1
ATOM 1671 C CA . GLY A 1 227 ? 10.253 20.489 9.558 1.00 11.65 216 GLY A CA 1
ATOM 1672 C C . GLY A 1 227 ? 9.283 21.472 10.179 1.00 11.75 216 GLY A C 1
ATOM 1673 O O . GLY A 1 227 ? 9.085 21.483 11.390 1.00 11.85 216 GLY A O 1
ATOM 1674 N N . ASN A 1 228 ? 8.707 22.326 9.332 1.00 11.65 217 ASN A N 1
ATOM 1675 C CA . ASN A 1 228 ? 7.687 23.259 9.742 1.00 13.59 217 ASN A CA 1
ATOM 1676 C C . ASN A 1 228 ? 6.833 23.563 8.516 1.00 12.74 217 ASN A C 1
ATOM 1677 O O . ASN A 1 228 ? 7.361 23.931 7.444 1.00 13.76 217 ASN A O 1
ATOM 1682 N N . SER A 1 229 ? 5.528 23.366 8.652 1.00 12.79 218 SER A N 1
ATOM 1683 C CA . SER A 1 229 ? 4.658 23.379 7.470 1.00 13.10 218 SER A CA 1
ATOM 1684 C C . SER A 1 229 ? 4.317 24.777 6.957 1.00 15.92 218 SER A C 1
ATOM 1685 O O . SER A 1 229 ? 3.757 24.902 5.852 1.00 17.06 218 SER A O 1
ATOM 1688 N N . VAL A 1 230 ? 4.622 25.797 7.749 1.00 16.57 219 VAL A N 1
ATOM 1689 C CA . VAL A 1 230 ? 4.339 27.174 7.280 1.00 19.97 219 VAL A CA 1
ATOM 1690 C C . VAL A 1 230 ? 5.573 28.036 7.191 1.00 21.51 219 VAL A C 1
ATOM 1691 O O . VAL A 1 230 ? 5.678 28.881 6.268 1.00 22.40 219 VAL A O 1
ATOM 1695 N N . ALA A 1 231 ? 6.513 27.841 8.100 1.00 21.14 220 ALA A N 1
ATOM 1696 C CA . ALA A 1 231 ? 7.735 28.641 8.038 1.00 24.67 220 ALA A CA 1
ATOM 1697 C C . ALA A 1 231 ? 8.928 27.892 8.572 1.00 23.79 220 ALA A C 1
ATOM 1698 O O . ALA A 1 231 ? 9.227 27.937 9.746 1.00 25.08 220 ALA A O 1
ATOM 1700 N N . PHE A 1 232 ? 9.621 27.253 7.663 1.00 25.02 221 PHE A N 1
ATOM 1701 C CA . PHE A 1 232 ? 10.772 26.466 8.001 1.00 26.56 221 PHE A CA 1
ATOM 1702 C C . PHE A 1 232 ? 12.053 27.287 8.010 1.00 28.05 221 PHE A C 1
ATOM 1703 O O . PHE A 1 232 ? 12.353 27.979 7.040 1.00 28.45 221 PHE A O 1
ATOM 1711 N N . ARG A 1 233 ? 12.838 27.144 9.071 1.00 29.51 222 ARG A N 1
ATOM 1712 C CA . ARG A 1 233 ? 14.232 27.585 9.040 1.00 31.95 222 ARG A CA 1
ATOM 1713 C C . ARG A 1 233 ? 15.114 26.446 9.545 1.00 32.02 222 ARG A C 1
ATOM 1714 O O . ARG A 1 233 ? 14.807 25.835 10.577 1.00 32.07 222 ARG A O 1
ATOM 1722 N N . PRO A 1 234 ? 16.176 26.142 8.808 1.00 32.90 223 PRO A N 1
ATOM 1723 C CA . PRO A 1 234 ? 17.096 25.063 9.181 1.00 33.17 223 PRO A CA 1
ATOM 1724 C C . PRO A 1 234 ? 17.577 25.198 10.626 1.00 32.99 223 PRO A C 1
ATOM 1725 O O . PRO A 1 234 ? 17.806 26.313 11.093 1.00 32.80 223 PRO A O 1
ATOM 1729 N N . SER A 1 235 ? 17.683 24.069 11.321 1.00 32.44 224 SER A N 1
ATOM 1730 C CA . SER A 1 235 ? 18.078 24.038 12.731 1.00 32.25 224 SER A CA 1
ATOM 1731 C C . SER A 1 235 ? 19.512 23.518 12.840 1.00 30.83 224 SER A C 1
ATOM 1732 O O . SER A 1 235 ? 19.936 22.674 12.044 1.00 31.67 224 SER A O 1
ATOM 1735 N N . PRO A 1 236 ? 20.293 24.031 13.783 1.00 28.65 225 PRO A N 1
ATOM 1736 C CA . PRO A 1 236 ? 21.649 23.496 13.974 1.00 27.29 225 PRO A CA 1
ATOM 1737 C C . PRO A 1 236 ? 21.610 22.191 14.766 1.00 26.59 225 PRO A C 1
ATOM 1738 O O . PRO A 1 236 ? 22.127 22.132 15.900 1.00 28.47 225 PRO A O 1
ATOM 1742 N N . LEU A 1 237 ? 20.995 21.160 14.193 1.00 24.15 226 LEU A N 1
ATOM 1743 C CA . LEU A 1 237 ? 20.945 19.851 14.848 1.00 22.41 226 LEU A CA 1
ATOM 1744 C C . LEU A 1 237 ? 21.842 18.872 14.171 1.00 20.92 226 LEU A C 1
ATOM 1745 O O . LEU A 1 237 ? 22.052 18.952 12.958 1.00 18.96 226 LEU A O 1
ATOM 1750 N N . GLN A 1 238 ? 22.369 17.924 14.952 1.00 20.3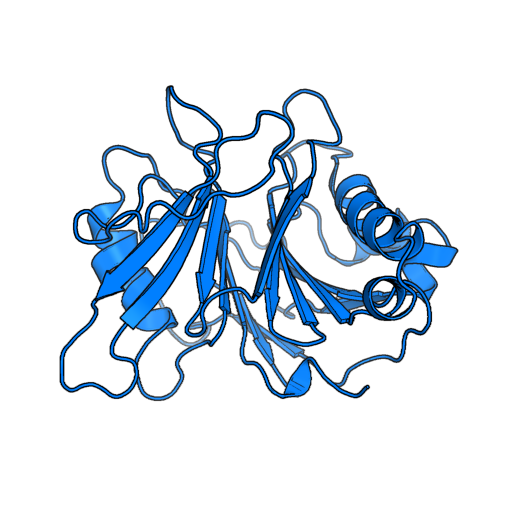8 227 GLN A N 1
ATOM 1751 C CA . GLN A 1 238 ? 23.176 16.852 14.374 1.00 19.81 227 GLN A CA 1
ATOM 1752 C C . GLN A 1 238 ? 22.778 15.509 14.964 1.00 18.10 227 GLN A C 1
ATOM 1753 O O . GLN A 1 238 ? 22.299 15.416 16.089 1.00 17.97 227 GLN A O 1
ATOM 1759 N N . ALA A 1 239 ? 22.913 14.480 14.167 1.00 16.39 228 ALA A N 1
ATOM 1760 C CA . ALA A 1 239 ? 22.615 13.103 14.633 1.00 16.42 228 ALA A CA 1
ATOM 1761 C C . ALA A 1 239 ? 23.897 12.309 14.865 1.00 16.64 228 ALA A C 1
ATOM 1762 O O . ALA A 1 239 ? 24.873 12.470 14.122 1.00 17.91 228 ALA A O 1
ATOM 1764 N N . GLY A 1 240 ? 23.900 11.420 15.853 1.00 15.90 229 GLY A N 1
ATOM 1765 C CA . GLY A 1 240 ? 25.044 10.540 16.034 1.00 16.17 229 GLY A CA 1
ATOM 1766 C C . GLY A 1 240 ? 24.617 9.204 16.589 1.00 15.82 229 GLY A C 1
ATOM 1767 O O . GLY A 1 240 ? 23.459 9.052 17.011 1.00 17.42 229 GLY A O 1
ATOM 1768 N N . ILE A 1 241 ? 25.537 8.234 16.594 1.00 13.81 230 ILE A N 1
ATOM 1769 C CA . ILE A 1 241 ? 25.188 6.916 17.116 1.00 13.95 230 ILE A CA 1
ATOM 1770 C C . ILE A 1 241 ? 25.365 6.953 18.633 1.00 14.75 230 ILE A C 1
ATOM 1771 O O . ILE A 1 241 ? 26.469 7.271 19.119 1.00 15.04 230 ILE A O 1
ATOM 1776 N N . VAL A 1 242 ? 24.281 6.721 19.402 1.00 14.80 231 VAL A N 1
ATOM 1777 C CA . VAL A 1 242 ? 24.427 6.698 20.847 1.00 17.45 231 VAL A CA 1
ATOM 1778 C C . VAL A 1 242 ? 25.184 5.379 21.145 1.00 18.30 231 VAL A C 1
ATOM 1779 O O . VAL A 1 242 ? 24.820 4.339 20.620 1.00 22.42 231 VAL A O 1
ATOM 1783 N N . TYR A 1 243 ? 26.197 5.434 21.991 1.00 20.56 232 TYR A N 1
ATOM 1784 C CA . TYR A 1 243 ? 27.082 4.276 22.207 1.00 18.23 232 TYR A CA 1
ATOM 1785 C C . TYR A 1 243 ? 27.946 3.892 20.994 1.00 17.58 232 TYR A C 1
ATOM 1786 O O . TYR A 1 243 ? 28.413 2.751 20.906 1.00 17.33 232 TYR A O 1
ATOM 1795 N N . GLY A 1 244 ? 28.156 4.809 20.048 1.00 15.93 233 GLY A N 1
ATOM 1796 C CA . GLY A 1 244 ? 28.957 4.498 18.879 1.00 16.81 233 GLY A CA 1
ATOM 1797 C C . GLY A 1 244 ? 30.388 4.142 19.248 1.00 16.71 233 GLY A C 1
ATOM 1798 O O . GLY A 1 244 ? 31.055 3.383 18.526 1.00 18.04 233 GLY A O 1
ATOM 1799 N N . ALA A 1 245 ? 30.839 4.636 20.397 1.00 15.72 234 ALA A N 1
ATOM 1800 C CA . ALA A 1 245 ? 32.229 4.374 20.824 1.00 17.53 234 ALA A CA 1
ATOM 1801 C C . ALA A 1 245 ? 32.314 3.104 21.615 1.00 19.72 234 ALA A C 1
ATOM 1802 O O . ALA A 1 245 ? 33.414 2.664 22.005 1.00 18.05 234 ALA A O 1
ATOM 1804 N N . ARG A 1 246 ? 31.169 2.536 21.950 1.00 22.59 235 ARG A N 1
ATOM 1805 C CA . ARG A 1 246 ? 31.264 1.248 22.619 1.00 29.61 235 ARG A CA 1
ATOM 1806 C C . ARG A 1 246 ? 30.868 0.065 21.748 1.00 33.18 235 ARG A C 1
ATOM 1807 O O . ARG A 1 246 ? 30.135 0.198 20.763 1.00 34.23 235 ARG A O 1
ATOM 1815 N N . ARG A 1 247 ? 31.423 -1.086 22.086 1.00 38.04 236 ARG A N 1
ATOM 1816 C CA . ARG A 1 247 ? 30.951 -2.318 21.486 1.00 41.36 236 ARG A CA 1
ATOM 1817 C C . ARG A 1 247 ? 29.863 -2.840 22.410 1.00 42.46 236 ARG A C 1
ATOM 1818 O O . ARG A 1 247 ? 30.113 -3.187 23.577 1.00 42.59 236 ARG A O 1
ATOM 1826 N N . THR A 1 248 ? 28.637 -2.818 21.899 1.00 43.51 237 THR A N 1
ATOM 1827 C CA . THR A 1 248 ? 27.499 -3.216 22.710 1.00 44.98 237 THR A CA 1
ATOM 1828 C C . THR A 1 248 ? 26.996 -4.609 22.323 1.00 44.87 237 THR A C 1
ATOM 1829 O O . THR A 1 248 ? 27.201 -5.089 21.195 1.00 44.87 237 THR A O 1
ATOM 1833 N N . GLN A 1 249 ? 26.373 -5.269 23.293 1.00 44.78 238 GLN A N 1
ATOM 1834 C CA . GLN A 1 249 ? 25.855 -6.620 23.113 1.00 44.48 238 GLN A CA 1
ATOM 1835 C C . GLN A 1 249 ? 24.374 -6.604 23.476 1.00 43.69 238 GLN A C 1
ATOM 1836 O O . GLN A 1 249 ? 23.948 -7.215 24.455 1.00 44.37 238 GLN A O 1
ATOM 1842 N N . ILE A 1 250 ? 23.603 -5.845 22.699 1.00 42.00 239 ILE A N 1
ATOM 1843 C CA . ILE A 1 250 ? 22.156 -5.814 22.848 1.00 39.97 239 ILE A CA 1
ATOM 1844 C C . ILE A 1 250 ? 21.590 -6.620 21.694 1.00 38.28 239 ILE A C 1
ATOM 1845 O O . ILE A 1 250 ? 22.159 -6.684 20.598 1.00 38.61 239 ILE A O 1
ATOM 1850 N N . SER A 1 251 ? 20.461 -7.238 21.955 1.00 36.12 240 SER A N 1
ATOM 1851 C CA . SER A 1 251 ? 19.840 -8.120 21.007 1.00 34.11 240 SER A CA 1
ATOM 1852 C C . SER A 1 251 ? 19.030 -7.326 19.968 1.00 31.08 240 SER A C 1
ATOM 1853 O O . SER A 1 251 ? 17.942 -7.767 19.583 1.00 30.49 240 SER A O 1
ATOM 1856 N N . SER A 1 252 ? 19.539 -6.150 19.547 1.00 28.08 241 SER A N 1
ATOM 1857 C CA . SER A 1 252 ? 19.001 -5.450 18.351 1.00 23.34 241 SER A CA 1
ATOM 1858 C C . SER A 1 252 ? 20.069 -5.169 17.293 1.00 21.63 241 SER A C 1
ATOM 1859 O O . SER A 1 252 ? 21.187 -4.737 17.618 1.00 21.12 241 SER A O 1
ATOM 1862 N N . ASP A 1 253 ? 19.695 -5.341 16.033 1.00 20.99 242 ASP A N 1
ATOM 1863 C CA . ASP A 1 253 ? 20.618 -5.072 14.940 1.00 20.86 242 ASP A CA 1
ATOM 1864 C C . ASP A 1 253 ? 20.635 -3.583 14.595 1.00 19.19 242 ASP A C 1
ATOM 1865 O O . ASP A 1 253 ? 21.433 -3.164 13.766 1.00 19.50 242 ASP A O 1
ATOM 1870 N N . HIS A 1 254 ? 19.761 -2.796 15.244 1.00 16.14 243 HIS A N 1
ATOM 1871 C CA . HIS A 1 254 ? 19.772 -1.331 15.084 1.00 15.38 243 HIS A CA 1
ATOM 1872 C C . HIS A 1 254 ? 20.367 -0.645 16.285 1.00 15.86 243 HIS A C 1
ATOM 1873 O O . HIS A 1 254 ? 20.183 -1.067 17.437 1.00 15.57 243 HIS A O 1
ATOM 1880 N N . PHE A 1 255 ? 21.066 0.447 16.030 1.00 15.20 244 PHE A N 1
ATOM 1881 C CA . PHE A 1 255 ? 21.689 1.209 17.095 1.00 15.30 244 PHE A CA 1
ATOM 1882 C C . PHE A 1 255 ? 20.823 2.426 17.341 1.00 14.56 244 PHE A C 1
ATOM 1883 O O . PHE A 1 255 ? 20.231 2.935 16.393 1.00 14.08 244 PHE A O 1
ATOM 1891 N N . PRO A 1 256 ? 20.751 2.880 18.588 1.00 14.74 245 PRO A N 1
ATOM 1892 C CA . PRO A 1 256 ? 20.047 4.124 18.922 1.00 12.94 245 PRO A CA 1
ATOM 1893 C C . PRO A 1 256 ? 20.777 5.275 18.312 1.00 13.23 245 PRO A C 1
ATOM 1894 O O . PRO A 1 256 ? 22.049 5.306 18.264 1.00 11.91 245 PRO A O 1
ATOM 1898 N N . VAL A 1 257 ? 19.975 6.238 17.868 1.00 12.04 246 VAL A N 1
ATOM 1899 C CA . VAL A 1 257 ? 20.519 7.409 17.162 1.00 13.33 246 VAL A CA 1
ATOM 1900 C C . VAL A 1 257 ? 20.018 8.618 17.870 1.00 13.70 246 VAL A C 1
ATOM 1901 O O . VAL A 1 257 ? 18.785 8.752 18.055 1.00 12.79 246 VAL A O 1
ATOM 1905 N N . GLY A 1 258 ? 20.942 9.506 18.287 1.00 11.53 247 GLY A N 1
ATOM 1906 C CA . GLY A 1 258 ? 20.570 10.671 19.057 1.00 13.25 247 GLY A CA 1
ATOM 1907 C C . GLY A 1 258 ? 20.638 11.935 18.198 1.00 13.50 247 GLY A C 1
ATOM 1908 O O . GLY A 1 258 ? 21.474 12.029 17.289 1.00 15.17 247 GLY A O 1
ATOM 1909 N N . VAL A 1 259 ? 19.761 12.883 18.502 1.00 13.07 248 VAL A N 1
ATOM 1910 C CA . VAL A 1 259 ? 19.696 14.167 17.817 1.00 13.94 248 VAL A CA 1
ATOM 1911 C C . VAL A 1 259 ? 19.709 15.283 18.839 1.00 15.53 248 VAL A C 1
ATOM 1912 O O . VAL A 1 259 ? 18.886 15.289 19.770 1.00 15.07 248 VAL A O 1
ATOM 1916 N N . SER A 1 260 ? 20.585 16.265 18.632 1.00 16.42 249 SER A N 1
ATOM 1917 C CA . SER A 1 260 ? 20.614 17.452 19.456 1.00 19.63 249 SER A CA 1
ATOM 1918 C C . SER A 1 260 ? 21.494 18.530 18.836 1.00 22.05 249 SER A C 1
ATOM 1919 O O . SER A 1 260 ? 22.080 18.329 17.768 1.00 21.01 249 SER A O 1
ATOM 1922 N N . ARG A 1 261 ? 21.570 19.665 19.533 1.00 24.20 250 ARG A N 1
ATOM 1923 C CA . ARG A 1 261 ? 22.246 20.818 18.970 1.00 27.34 250 ARG A CA 1
ATOM 1924 C C . ARG A 1 261 ? 23.713 20.502 18.696 1.00 27.73 250 ARG A C 1
ATOM 1925 O O . ARG A 1 261 ? 24.401 19.904 19.526 1.00 26.35 250 ARG A O 1
ATOM 1933 N N . ARG A 1 262 ? 24.166 20.902 17.515 1.00 30.11 251 ARG A N 1
ATOM 1934 C CA . ARG A 1 262 ? 25.524 20.616 17.066 1.00 33.19 251 ARG A CA 1
ATOM 1935 C C . ARG A 1 262 ? 26.629 21.226 17.964 1.00 34.80 251 ARG A C 1
#

Radius of gyration: 16.67 Å; Cα contacts (8 Å, |Δi|>4): 633; chains: 1; bounding box: 42×42×48 Å

Sequence (253 aa):
GTDLTDFRVATWNLQGASATTESKWNINVRQLISGENAVDILAVQEAGSPPSTAVDTGRVIPSPGIPVRELIWNLSTNSRPQQVYIYFSAVDALGGRVNLALVSNRRADEVFVLSPVRQGGRPLLGIRIGNDAFFTAHAIAMRNNDAPALVEEVYNFFRDSRDPVHQALNWMILGDFNREPADLEMNLTVPVRRASEIISPAAATQTSQRTLDYAVAGNSVAFRPSPLQAGIVYGARRTQISSDHFPVGVSRR

Solvent-accessible surface area: 11740 Å² total; per-residue (Å²): 92,129,28,8,33,128,31,92,2,0,0,2,1,0,66,4,24,42,96,98,4,117,74,23,0,71,92,28,0,57,94,7,4,20,52,182,113,24,3,35,1,0,0,0,0,34,0,0,39,33,8,100,96,16,101,55,57,55,55,138,27,114,46,80,74,22,74,22,127,5,2,49,0,85,15,33,113,128,54,102,34,87,80,1,44,0,0,10,0,39,43,56,100,169,38,2,152,34,4,0,0,0,0,1,62,159,118,0,70,56,14,10,14,16,48,58,60,88,185,65,12,26,6,0,0,0,0,45,14,38,52,8,0,0,0,0,0,8,0,29,82,92,213,129,5,0,0,15,28,1,0,37,50,0,20,63,71,1,130,105,26,235,59,95,99,45,43,38,3,22,0,2,0,0,0,2,0,19,19,56,21,77,57,0,51,147,73,11,71,93,75,3,76,155,11,8,35,39,11,41,7,120,51,12,0,29,85,79,141,106,15,3,1,0,0,0,1,2,8,8,78,45,46,180,103,28,33,11,109,16,33,38,32,55,53,114,151,218,62,154,47,94,13,73,11,67,8,0,15,4,30,122,174

B-factor: mean 20.9, std 10.54, range [8.28, 57.97]

Secondary structure (P-SEA, 3-state):
cccccccccccccccccccccccccccaaaaaccccccccbbbbcccccccccccccccccccccbbbbbbbbbccccccccbbbbbcccccccccccccbbbbcccccbbbbbccccccbbbbbbcccccbbbbbbbcccccccaaaaaaaaaaaaaaacccccccccbbbbbccccccaaaaaaaccaaaaaabbbbbbccccccccccccccccccccbbbbccbbbbbccccccccccccbbbbbbccc